Protein AF-A0A7V6ZGN6-F1 (afdb_monomer)

Radius of gyration: 30.34 Å; Cα contacts (8 Å, |Δi|>4): 104; chains: 1; bounding box: 73×89×67 Å

Mean predicted aligned error: 20.14 Å

Foldseek 3Di:
DDDDDDDDDDDDDDDDDDDDDDDDDDDDDDDDDDDDDDDPDPPPDCVVVVVVVCVVCCVCVVCPPVVVVVVVPPPPPPDDDDPDPDDPPPPPPPVPPPDCLLVLALLLLVLLQVVCCVAQNHDPQPLSVVRLVVVCVVDVPSSVSNNVNSCVVCVVPHNVCSVVSVVVSVVSSVVSVVVPPDPPPPPDD

Solvent-accessible surface area (backbone atoms only — not comparable to full-atom values): 12410 Å² total; per-residue (Å²): 141,82,89,84,78,86,81,92,79,87,85,80,92,81,81,85,87,85,87,76,87,84,90,81,85,84,88,85,90,81,90,88,89,79,91,77,79,94,69,87,72,79,84,76,62,64,66,61,57,52,53,63,62,45,48,57,50,50,60,64,67,70,44,79,68,66,58,62,57,64,76,67,50,72,89,69,88,81,66,81,90,75,97,66,95,70,77,89,70,75,74,75,74,60,79,70,70,74,74,60,64,28,72,73,32,45,36,12,43,38,37,40,46,62,71,37,25,90,75,64,48,76,73,94,47,69,37,15,48,54,46,23,53,53,44,42,74,75,37,54,68,52,40,56,48,4,42,55,45,23,55,63,71,50,69,79,70,47,81,85,52,36,68,60,55,46,53,55,36,52,56,44,27,52,52,32,42,61,69,65,45,73,74,69,70,77,73,86,125

Structure (mmCIF, N/CA/C/O backbone):
data_AF-A0A7V6ZGN6-F1
#
_entry.id   AF-A0A7V6ZGN6-F1
#
loop_
_atom_site.group_PDB
_atom_site.id
_atom_site.type_symbol
_atom_site.label_atom_id
_atom_site.label_alt_id
_atom_site.label_comp_id
_atom_site.label_asym_id
_atom_site.label_entity_id
_atom_site.label_seq_id
_atom_site.pdbx_PDB_ins_code
_atom_site.Cartn_x
_atom_site.Cartn_y
_atom_site.Cartn_z
_atom_site.occupancy
_atom_site.B_iso_or_equiv
_atom_site.auth_seq_id
_atom_site.auth_comp_id
_atom_site.auth_asym_id
_atom_site.auth_atom_id
_atom_site.pdbx_PDB_model_num
ATOM 1 N N . MET A 1 1 ? -31.429 20.661 -16.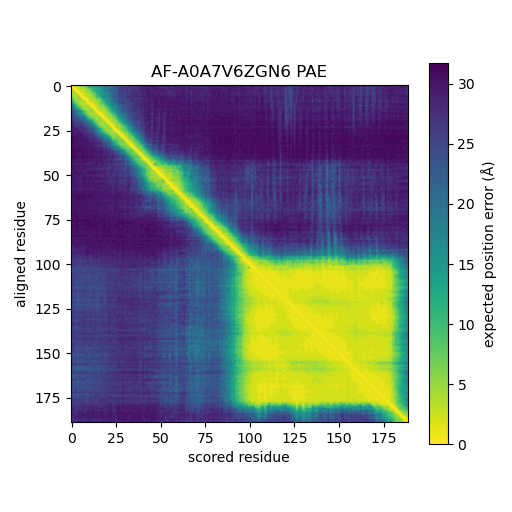857 1.00 48.78 1 MET A N 1
ATOM 2 C CA . MET A 1 1 ? -32.096 19.894 -15.784 1.00 48.78 1 MET A CA 1
ATOM 3 C C . MET A 1 1 ? -32.715 18.650 -16.404 1.00 48.78 1 MET A C 1
ATOM 5 O O . MET A 1 1 ? -33.662 18.779 -17.163 1.00 48.78 1 MET A O 1
ATOM 9 N N . CYS A 1 2 ? -32.148 17.472 -16.153 1.00 46.88 2 CYS A N 1
ATOM 10 C CA . CYS A 1 2 ? -32.733 16.187 -16.541 1.00 46.88 2 CYS A CA 1
ATOM 11 C C . CYS A 1 2 ? -32.692 15.279 -15.314 1.00 46.88 2 CYS A C 1
ATOM 13 O O . CYS A 1 2 ? -31.627 14.846 -14.886 1.00 46.88 2 CYS A O 1
ATOM 15 N N . PHE A 1 3 ? -33.866 15.076 -14.722 1.00 40.03 3 PHE A N 1
ATOM 16 C CA . PHE A 1 3 ? -34.125 14.065 -13.708 1.00 40.03 3 PHE A CA 1
ATOM 17 C C . PHE A 1 3 ? -34.237 12.712 -14.414 1.00 40.03 3 PHE A C 1
ATOM 19 O O . PHE A 1 3 ? -35.147 12.526 -15.218 1.00 40.03 3 PHE A O 1
ATOM 26 N N . ILE A 1 4 ? -33.355 11.763 -14.098 1.00 54.47 4 ILE A N 1
ATOM 27 C CA . ILE A 1 4 ? -33.617 10.344 -14.357 1.00 54.47 4 ILE A CA 1
ATOM 28 C C . ILE A 1 4 ? -33.870 9.681 -13.009 1.00 54.47 4 ILE A C 1
ATOM 30 O O . ILE A 1 4 ? -32.999 9.598 -12.146 1.00 54.47 4 ILE A O 1
ATOM 34 N N . ALA A 1 5 ? -35.122 9.276 -12.837 1.00 53.84 5 ALA A N 1
ATOM 35 C CA . ALA A 1 5 ? -35.621 8.529 -11.706 1.00 53.84 5 ALA A CA 1
ATOM 36 C C . ALA A 1 5 ? -35.326 7.028 -11.857 1.00 53.84 5 ALA A C 1
ATOM 38 O O . ALA A 1 5 ? -35.446 6.485 -12.949 1.00 53.84 5 ALA A O 1
ATOM 39 N N . ALA A 1 6 ? -35.055 6.408 -10.703 1.00 51.44 6 ALA A N 1
ATOM 40 C CA . ALA A 1 6 ? -35.387 5.042 -10.292 1.00 51.44 6 ALA A CA 1
ATOM 41 C C . ALA A 1 6 ? -34.920 3.856 -11.160 1.00 51.44 6 ALA A C 1
ATOM 43 O O . ALA A 1 6 ? -35.284 3.727 -12.317 1.00 51.44 6 ALA A O 1
ATOM 44 N N . MET A 1 7 ? -34.299 2.861 -10.514 1.00 52.62 7 MET A N 1
ATOM 45 C CA . MET A 1 7 ? -34.990 1.598 -10.206 1.00 52.62 7 MET A CA 1
ATOM 46 C C . M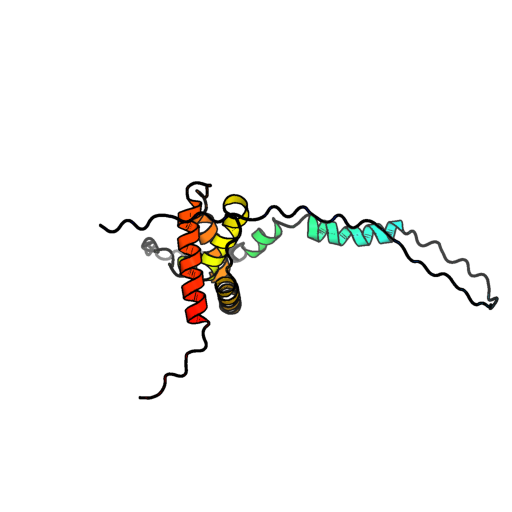ET A 1 7 ? -34.225 0.794 -9.147 1.00 52.62 7 MET A C 1
ATOM 48 O O . MET A 1 7 ? -33.086 0.376 -9.322 1.00 52.62 7 MET A O 1
ATOM 52 N N . SER A 1 8 ? -34.920 0.579 -8.033 1.00 54.62 8 SER A N 1
ATOM 53 C CA . SER A 1 8 ? -34.593 -0.343 -6.952 1.00 54.62 8 SER A CA 1
ATOM 54 C C . SER A 1 8 ? -34.666 -1.787 -7.451 1.00 54.62 8 SER A C 1
ATOM 56 O O . SER A 1 8 ? -35.693 -2.201 -7.990 1.00 54.62 8 SER A O 1
ATOM 58 N N . LYS A 1 9 ? -33.606 -2.576 -7.243 1.00 59.50 9 LYS A N 1
ATOM 59 C CA . LYS A 1 9 ? -33.647 -4.031 -7.439 1.00 59.50 9 LYS A CA 1
ATOM 60 C C . LYS A 1 9 ? -32.827 -4.734 -6.353 1.00 59.50 9 LYS A C 1
ATOM 62 O O . LYS A 1 9 ? -31.626 -4.924 -6.482 1.00 59.50 9 LYS A O 1
ATOM 67 N N . LYS A 1 10 ? -33.500 -5.114 -5.260 1.00 49.59 10 LYS A N 1
ATOM 68 C CA . LYS A 1 10 ? -33.053 -6.189 -4.350 1.00 49.59 10 LYS A CA 1
ATOM 69 C C . LYS A 1 10 ? -33.417 -7.533 -4.981 1.00 49.59 10 LYS A C 1
ATOM 71 O O . LYS A 1 10 ? -34.543 -7.673 -5.458 1.00 49.59 10 LYS A O 1
ATOM 76 N N . PRO A 1 11 ? -32.493 -8.503 -5.008 1.00 54.09 11 PRO A N 1
ATOM 77 C CA . PRO A 1 11 ? -32.631 -9.716 -4.175 1.00 54.09 11 PRO A CA 1
ATOM 78 C C . PRO A 1 11 ? -31.227 -10.249 -3.755 1.00 54.09 11 PRO A C 1
ATOM 80 O O . PRO A 1 11 ? -30.226 -9.712 -4.196 1.00 54.09 11 PRO A O 1
ATOM 83 N N . ALA A 1 12 ? -30.971 -11.245 -2.906 1.00 50.69 12 ALA A N 1
ATOM 84 C CA . ALA A 1 12 ? -31.738 -12.230 -2.157 1.00 50.69 12 ALA A CA 1
ATOM 85 C C . ALA A 1 12 ? -30.927 -12.598 -0.894 1.00 50.69 12 ALA A C 1
ATOM 87 O O . ALA A 1 12 ? -29.698 -12.563 -0.886 1.00 50.69 12 ALA A O 1
ATOM 88 N N . LYS A 1 13 ? -31.631 -12.982 0.169 1.00 49.41 13 LYS A N 1
ATOM 89 C CA . LYS A 1 13 ? -31.092 -13.481 1.439 1.00 49.41 13 LYS A CA 1
ATOM 90 C C . LYS A 1 13 ? -30.706 -14.959 1.253 1.00 49.41 13 LYS A C 1
ATOM 92 O O . LYS A 1 13 ? -31.597 -15.789 1.106 1.00 49.41 13 LYS A O 1
ATOM 97 N N . GLY A 1 14 ? -29.413 -15.281 1.235 1.00 53.41 14 GLY A N 1
ATOM 98 C CA . GLY A 1 14 ? -28.903 -16.657 1.219 1.00 53.41 14 GLY A CA 1
ATOM 99 C C . GLY A 1 14 ? -28.326 -17.036 2.583 1.00 53.41 14 GLY A C 1
ATOM 100 O O . GLY A 1 14 ? -27.318 -16.483 3.009 1.00 53.41 14 GLY A O 1
ATOM 101 N N . THR A 1 15 ? -29.001 -17.940 3.284 1.00 57.00 15 THR A N 1
ATOM 102 C CA . THR A 1 15 ? -28.628 -18.487 4.600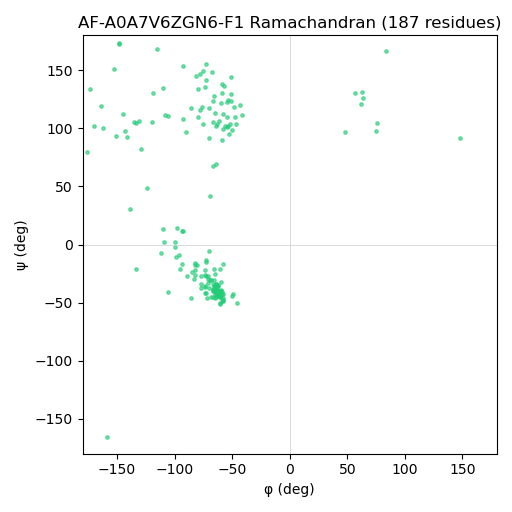 1.00 57.00 15 THR A CA 1
ATOM 103 C C . THR A 1 15 ? -27.517 -19.549 4.455 1.00 57.00 15 THR A C 1
ATOM 105 O O . THR A 1 15 ? -27.523 -20.277 3.461 1.00 57.00 15 THR A O 1
ATOM 108 N N . PRO A 1 16 ? -26.583 -19.692 5.420 1.00 52.41 16 PRO A N 1
ATOM 109 C CA . PRO A 1 16 ? -25.433 -20.598 5.316 1.00 52.41 16 PRO A CA 1
ATOM 110 C C . PRO A 1 16 ? -25.785 -22.086 5.470 1.00 52.41 16 PRO A C 1
ATOM 112 O O . PRO A 1 16 ? -26.485 -22.489 6.402 1.00 52.41 16 PRO A O 1
ATOM 115 N N . ALA A 1 17 ? -25.215 -22.918 4.594 1.00 53.75 17 ALA A N 1
ATOM 116 C CA . ALA A 1 17 ? -25.238 -24.372 4.704 1.00 53.75 17 ALA A CA 1
ATOM 117 C C . ALA A 1 17 ? -24.203 -24.853 5.734 1.00 53.75 17 ALA A C 1
ATOM 119 O O . ALA A 1 17 ? -22.993 -24.698 5.579 1.00 53.75 17 ALA A O 1
ATOM 120 N N . LYS A 1 18 ? -24.718 -25.451 6.807 1.00 43.19 18 LYS A N 1
ATOM 121 C CA . LYS A 1 18 ? -23.991 -26.058 7.922 1.00 43.19 18 LYS A CA 1
ATOM 122 C C . LYS A 1 18 ? -23.732 -27.533 7.589 1.00 43.19 18 LYS A C 1
ATOM 124 O O . LYS A 1 18 ? -24.613 -28.364 7.779 1.00 43.19 18 LYS A O 1
ATOM 129 N N . GLY A 1 19 ? -22.545 -27.858 7.081 1.00 50.41 19 GLY A N 1
ATOM 130 C CA . GLY A 1 19 ? -22.106 -29.239 6.844 1.00 50.41 19 GLY A CA 1
ATOM 131 C C . GLY A 1 19 ? -21.332 -29.789 8.042 1.00 50.41 19 GLY A C 1
ATOM 132 O O . GLY A 1 19 ? -20.211 -29.364 8.306 1.00 50.41 19 GLY A O 1
ATOM 133 N N . LYS A 1 20 ? -21.940 -30.717 8.785 1.00 44.19 20 LYS A N 1
ATOM 134 C CA . LYS A 1 20 ? -21.377 -31.408 9.952 1.00 44.19 20 LYS A CA 1
ATOM 135 C C . LYS A 1 20 ? -21.124 -32.876 9.578 1.00 44.19 20 LYS A C 1
ATOM 137 O O . LYS A 1 20 ? -22.034 -33.513 9.071 1.00 44.19 20 LYS A O 1
ATOM 142 N N . ALA A 1 21 ? -19.940 -33.372 9.949 1.00 45.53 21 ALA A N 1
ATOM 143 C CA . ALA A 1 21 ? -19.553 -34.773 10.178 1.00 45.53 21 ALA A CA 1
ATOM 144 C C . ALA A 1 21 ? -19.577 -35.776 9.001 1.00 45.53 21 ALA A C 1
ATOM 146 O O . ALA A 1 21 ? -20.621 -36.061 8.436 1.00 45.53 21 ALA A O 1
ATOM 147 N N . ALA A 1 22 ? -18.449 -36.459 8.777 1.00 48.69 22 ALA A N 1
ATOM 148 C CA . ALA A 1 22 ? -18.315 -37.879 9.133 1.00 48.69 22 ALA A CA 1
ATOM 149 C C . ALA A 1 22 ? -16.876 -38.375 8.920 1.00 48.69 22 ALA A C 1
ATOM 151 O O . ALA A 1 22 ? -16.246 -38.130 7.895 1.00 48.69 22 ALA A O 1
ATOM 152 N N . ALA A 1 23 ? -16.381 -39.090 9.926 1.00 46.28 23 ALA A N 1
ATOM 153 C CA . ALA A 1 23 ? -15.135 -39.832 9.919 1.00 46.28 23 ALA A CA 1
ATOM 154 C C . ALA A 1 23 ? -15.196 -41.032 8.961 1.00 46.28 23 ALA A C 1
ATOM 156 O O . ALA A 1 23 ? -16.233 -41.686 8.849 1.00 46.28 23 ALA A O 1
ATOM 157 N N . LYS A 1 24 ? -14.056 -41.392 8.362 1.00 54.44 24 LYS A N 1
ATOM 158 C CA . LYS A 1 24 ? -13.829 -42.751 7.861 1.00 54.44 24 LYS A CA 1
ATOM 159 C C . LYS A 1 24 ? -12.376 -43.161 8.081 1.00 54.44 24 LYS A C 1
ATOM 161 O O . LYS A 1 24 ? -11.489 -42.824 7.308 1.00 54.44 24 LYS A O 1
ATOM 166 N N . VAL A 1 25 ? -12.167 -43.893 9.170 1.00 46.81 25 VAL A N 1
ATOM 167 C CA . VAL A 1 25 ? -11.058 -44.839 9.327 1.00 46.81 25 VAL A CA 1
ATOM 168 C C . VAL A 1 25 ? -11.365 -46.055 8.449 1.00 46.81 25 VAL A C 1
ATOM 170 O O . VAL A 1 25 ? -12.518 -46.491 8.408 1.00 46.81 25 VAL A O 1
ATOM 173 N N . PRO A 1 26 ? -10.354 -46.640 7.797 1.00 52.41 26 PRO A N 1
ATOM 174 C CA . PRO A 1 26 ? -10.311 -48.090 7.695 1.00 52.41 26 PRO A CA 1
ATOM 175 C C . PRO A 1 26 ? -9.056 -48.653 8.369 1.00 52.41 26 PRO A C 1
ATOM 177 O O . PRO A 1 26 ? -7.935 -48.199 8.148 1.00 52.41 26 PRO A O 1
ATOM 180 N N . ALA A 1 27 ? -9.305 -49.650 9.213 1.00 43.84 27 ALA A N 1
ATOM 181 C CA . ALA A 1 27 ? -8.337 -50.582 9.764 1.00 43.84 27 ALA A CA 1
ATOM 182 C C . ALA A 1 27 ? -8.269 -51.844 8.882 1.00 43.84 27 ALA A C 1
ATOM 184 O O . ALA A 1 27 ? -9.264 -52.206 8.255 1.00 43.84 27 ALA A O 1
ATOM 185 N N . GLY A 1 28 ? -7.114 -52.512 8.903 1.00 36.69 28 GLY A N 1
ATOM 186 C CA . GLY A 1 28 ? -6.818 -53.814 8.281 1.00 36.69 28 GLY A CA 1
ATOM 187 C C . GLY A 1 28 ? -5.346 -53.819 7.843 1.00 36.69 28 GLY A C 1
ATOM 188 O O . GLY A 1 28 ? -5.034 -53.147 6.870 1.00 36.69 28 GLY A O 1
ATOM 189 N N . ALA A 1 29 ? -4.348 -54.254 8.622 1.00 49.06 29 ALA A N 1
ATOM 190 C CA . ALA A 1 29 ? -4.075 -55.529 9.311 1.00 49.06 29 ALA A CA 1
ATOM 191 C C . ALA A 1 29 ? -3.583 -56.643 8.368 1.00 49.06 29 ALA A C 1
ATOM 193 O O . ALA A 1 29 ? -4.401 -57.209 7.666 1.00 49.06 29 ALA A O 1
ATOM 194 N N . ASP A 1 30 ? -2.272 -56.928 8.431 1.00 44.03 30 ASP A N 1
ATOM 195 C CA . ASP A 1 30 ? -1.553 -58.204 8.194 1.00 44.03 30 ASP A CA 1
ATOM 196 C C . ASP A 1 30 ? -0.089 -57.959 8.677 1.00 44.03 30 ASP A C 1
ATOM 198 O O . ASP A 1 30 ? 0.558 -57.038 8.184 1.00 44.03 30 ASP A O 1
ATOM 202 N N . ALA A 1 31 ? 0.371 -58.406 9.863 1.00 45.12 31 ALA A N 1
ATOM 203 C CA . ALA A 1 31 ? 0.901 -59.733 10.267 1.00 45.12 31 ALA A CA 1
ATOM 204 C C . ALA A 1 31 ? 2.205 -60.112 9.493 1.00 45.12 31 ALA A C 1
ATOM 206 O O . ALA A 1 31 ? 2.231 -59.965 8.282 1.00 45.12 31 ALA A O 1
ATOM 207 N N . VAL A 1 32 ? 3.353 -60.576 10.032 1.00 50.62 32 VAL A N 1
ATOM 208 C CA . VAL A 1 32 ? 3.739 -61.341 11.248 1.00 50.62 32 VAL A CA 1
ATOM 209 C C . VAL A 1 32 ? 5.270 -61.107 11.570 1.00 50.62 32 VAL A C 1
ATOM 211 O O . VAL A 1 32 ? 5.802 -60.126 11.053 1.00 50.62 32 VAL A O 1
ATOM 214 N N . PRO A 1 33 ? 6.017 -61.859 12.433 1.00 54.00 33 PRO A N 1
ATOM 215 C CA . PRO A 1 33 ? 6.864 -61.278 13.483 1.00 54.00 33 PRO A CA 1
ATOM 216 C C . PRO A 1 33 ? 8.384 -61.526 13.309 1.00 54.00 33 PRO A C 1
ATOM 218 O O . PRO A 1 33 ? 8.820 -62.389 12.554 1.00 54.00 33 PRO A O 1
ATOM 221 N N . ALA A 1 34 ? 9.210 -60.835 14.092 1.00 43.44 34 ALA A N 1
ATOM 222 C CA . ALA A 1 34 ? 10.556 -61.311 14.405 1.00 43.44 34 ALA A CA 1
ATOM 223 C C . ALA A 1 34 ? 10.909 -60.909 15.839 1.00 43.44 34 ALA A C 1
ATOM 225 O O . ALA A 1 34 ? 11.021 -59.726 16.164 1.00 43.44 34 ALA A O 1
ATOM 226 N N . GLU A 1 35 ? 11.022 -61.921 16.696 1.00 42.81 35 GLU A N 1
ATOM 227 C CA . GLU A 1 35 ? 11.674 -61.839 17.997 1.00 42.81 35 GLU A CA 1
ATOM 228 C C . GLU A 1 35 ? 13.122 -61.376 17.821 1.00 42.81 35 GLU A C 1
ATOM 230 O O . GLU A 1 35 ? 13.836 -61.826 16.927 1.00 42.81 35 GLU A O 1
ATOM 235 N N . GLY A 1 36 ? 13.548 -60.460 18.684 1.00 39.41 36 GLY A N 1
ATOM 236 C CA . GLY A 1 36 ? 14.886 -59.894 18.650 1.00 39.41 36 GLY A CA 1
ATOM 237 C C . GLY A 1 36 ? 15.105 -58.941 19.813 1.00 39.41 36 GLY A C 1
ATOM 238 O O . GLY A 1 36 ? 15.005 -57.731 19.660 1.00 39.41 36 GLY A O 1
ATOM 239 N N . GLU A 1 37 ? 15.375 -59.546 20.964 1.00 38.28 37 GLU A N 1
ATOM 240 C CA . GLU A 1 37 ? 16.257 -59.055 22.022 1.00 38.28 37 GLU A CA 1
ATOM 241 C C . GLU A 1 37 ? 15.931 -57.736 22.749 1.00 38.28 37 GLU A C 1
ATOM 243 O O . GLU A 1 37 ? 15.879 -56.621 22.225 1.00 38.28 37 GLU A O 1
ATOM 248 N N . ALA A 1 38 ? 15.777 -57.898 24.060 1.00 49.44 38 ALA A N 1
ATOM 249 C CA . ALA A 1 38 ? 15.629 -56.848 25.038 1.00 49.44 38 ALA A CA 1
ATOM 250 C C . ALA A 1 38 ? 16.867 -55.935 25.079 1.00 49.44 38 ALA A C 1
ATOM 252 O O . ALA A 1 38 ? 17.882 -56.261 25.683 1.00 49.44 38 ALA A O 1
ATOM 253 N N . ALA A 1 39 ? 16.729 -54.725 24.546 1.00 45.62 39 ALA A N 1
ATOM 254 C CA . ALA A 1 39 ? 17.537 -53.585 24.959 1.00 45.62 39 ALA A CA 1
ATOM 255 C C . ALA A 1 39 ? 16.594 -52.508 25.499 1.00 45.62 39 ALA A C 1
ATOM 257 O O . ALA A 1 39 ? 15.862 -51.851 24.752 1.00 45.62 39 ALA A O 1
ATOM 258 N N . ALA A 1 40 ? 16.579 -52.359 26.824 1.00 52.69 40 ALA A N 1
ATOM 259 C CA . ALA A 1 40 ? 15.822 -51.335 27.527 1.00 52.69 40 ALA A CA 1
ATOM 260 C C . ALA A 1 40 ? 16.189 -49.946 26.980 1.00 52.69 40 ALA A C 1
ATOM 262 O O . ALA A 1 40 ? 17.231 -49.376 27.302 1.00 52.69 40 ALA A O 1
ATOM 263 N N . LYS A 1 41 ? 15.324 -49.389 26.125 1.00 47.72 41 LYS A N 1
ATOM 264 C CA . LYS A 1 41 ? 15.480 -48.026 25.615 1.00 47.72 41 LYS A CA 1
ATOM 265 C C . LYS A 1 41 ? 15.297 -47.058 26.790 1.00 47.72 41 LYS A C 1
ATOM 267 O O . LYS A 1 41 ? 14.231 -47.084 27.414 1.00 47.72 41 LYS A O 1
ATOM 272 N N . PRO A 1 42 ? 16.266 -46.177 27.099 1.00 50.72 42 PRO A N 1
ATOM 273 C CA . PRO A 1 42 ? 16.058 -45.156 28.114 1.00 50.72 42 PRO A CA 1
ATOM 274 C C . PRO A 1 42 ? 14.877 -44.288 27.672 1.00 50.72 42 PRO A C 1
ATOM 276 O O . PRO A 1 42 ? 14.893 -43.721 26.576 1.00 50.72 42 PRO A O 1
ATOM 279 N N . LYS A 1 43 ? 13.833 -44.209 28.509 1.00 54.97 43 LYS A N 1
ATOM 280 C CA . LYS A 1 43 ? 12.688 -43.304 28.325 1.00 54.97 43 LYS A CA 1
ATOM 281 C C . LYS A 1 43 ? 13.218 -41.869 28.277 1.00 54.97 43 LYS A C 1
ATOM 283 O O . LYS A 1 43 ? 13.350 -41.203 29.301 1.00 54.97 43 LYS A O 1
ATOM 288 N N . ARG A 1 44 ? 13.559 -41.389 27.080 1.00 58.41 44 ARG A N 1
ATOM 289 C CA . ARG A 1 44 ? 13.956 -40.000 26.855 1.00 58.41 44 ARG A CA 1
ATOM 290 C C . ARG A 1 44 ? 12.741 -39.127 27.162 1.00 58.41 44 ARG A C 1
ATOM 292 O O . ARG A 1 44 ? 11.704 -39.226 26.510 1.00 58.41 44 ARG A O 1
ATOM 299 N N . SER A 1 45 ? 12.864 -38.341 28.229 1.00 61.62 45 SER A N 1
ATOM 300 C CA . SER A 1 45 ? 11.808 -37.486 28.763 1.00 61.62 45 SER A CA 1
ATOM 301 C C . SER A 1 45 ? 11.329 -36.497 27.698 1.00 61.62 45 SER A C 1
ATOM 303 O O . SER A 1 45 ? 12.059 -35.585 27.304 1.00 61.62 45 SER A O 1
ATOM 305 N N . LYS A 1 46 ? 10.078 -36.673 27.252 1.00 56.16 46 LYS A N 1
ATOM 306 C CA . LYS A 1 46 ? 9.371 -35.783 26.311 1.00 56.16 46 LYS A CA 1
ATOM 307 C C . LYS A 1 46 ? 9.281 -34.336 26.818 1.00 56.16 46 LYS A C 1
ATOM 309 O O . LYS A 1 46 ? 9.075 -33.429 26.021 1.00 56.16 46 LYS A O 1
ATOM 314 N N . LEU A 1 47 ? 9.514 -34.116 28.116 1.00 59.25 47 LEU A N 1
ATOM 315 C CA . LEU A 1 47 ? 9.577 -32.794 28.735 1.00 59.25 47 LEU A CA 1
ATOM 316 C C . LEU A 1 47 ? 10.708 -31.935 28.148 1.00 59.25 47 LEU A C 1
ATOM 318 O O . LEU A 1 47 ? 10.509 -30.755 27.888 1.00 59.25 47 LEU A O 1
ATOM 322 N N . LYS A 1 48 ? 11.882 -32.528 27.875 1.00 58.19 48 LYS A N 1
ATOM 323 C CA . LYS A 1 48 ? 13.013 -31.783 27.294 1.00 58.19 48 LYS A CA 1
ATOM 324 C C . LYS A 1 48 ? 12.751 -31.407 25.834 1.00 58.19 48 LYS A C 1
ATOM 326 O O . LYS A 1 48 ? 13.153 -30.335 25.407 1.00 58.19 48 LYS A O 1
ATOM 331 N N . LEU A 1 49 ? 12.028 -32.247 25.091 1.00 58.81 49 LEU A N 1
ATOM 332 C CA . LEU A 1 49 ? 11.691 -31.974 23.691 1.00 58.81 49 LEU A CA 1
ATOM 333 C C . LEU A 1 49 ? 10.613 -30.885 23.563 1.00 58.81 49 LEU A C 1
ATOM 335 O O . LEU A 1 49 ? 10.710 -30.035 22.686 1.00 58.81 49 LEU A O 1
ATOM 339 N N . ALA A 1 50 ? 9.643 -30.856 24.484 1.00 60.75 50 ALA A N 1
ATOM 340 C CA . ALA A 1 50 ? 8.667 -29.769 24.573 1.00 60.75 50 ALA A CA 1
ATOM 341 C C . ALA A 1 50 ? 9.332 -28.424 24.922 1.00 60.75 50 ALA A C 1
ATOM 343 O O . ALA A 1 50 ? 8.986 -27.405 24.334 1.00 60.75 50 ALA A O 1
ATOM 344 N N . LEU A 1 51 ? 10.336 -28.433 25.807 1.00 61.59 51 LEU A N 1
ATOM 345 C CA . LEU A 1 51 ? 11.034 -27.218 26.236 1.00 61.59 51 LEU A CA 1
ATOM 346 C C . LEU A 1 51 ? 11.912 -26.611 25.122 1.00 61.59 51 LEU A C 1
ATOM 348 O O . LEU A 1 51 ? 11.936 -25.392 24.949 1.00 61.59 51 LEU A O 1
ATOM 352 N N . PHE A 1 52 ? 12.562 -27.450 24.305 1.00 63.31 52 PHE A N 1
ATOM 353 C CA . PHE A 1 52 ? 13.299 -26.992 23.118 1.00 63.31 52 PHE A CA 1
ATOM 354 C C . PHE A 1 52 ? 12.384 -26.556 21.964 1.00 63.31 52 PHE A C 1
ATOM 356 O O . PHE A 1 52 ? 12.785 -25.700 21.185 1.00 63.31 52 PHE A O 1
ATOM 363 N N . ALA A 1 53 ? 11.155 -27.075 21.868 1.00 63.38 53 ALA A N 1
ATOM 364 C CA . ALA A 1 53 ? 10.171 -26.608 20.886 1.00 63.38 53 ALA A CA 1
ATOM 365 C C . ALA A 1 53 ? 9.519 -25.266 21.280 1.00 63.38 53 ALA A C 1
ATOM 367 O O . ALA A 1 53 ? 9.122 -24.498 20.407 1.00 63.38 53 ALA A O 1
ATOM 368 N N . SER A 1 54 ? 9.441 -24.949 22.579 1.00 59.47 54 SER A N 1
ATOM 369 C CA . SER A 1 54 ? 8.924 -23.660 23.068 1.00 59.47 54 SER A CA 1
ATOM 370 C C . SER A 1 54 ? 9.949 -22.522 23.056 1.00 59.47 54 SER A C 1
ATOM 372 O O . SER A 1 54 ? 9.557 -21.358 23.025 1.00 59.47 54 SER A O 1
ATOM 374 N N . ALA A 1 55 ? 11.252 -22.826 23.063 1.00 58.56 55 ALA A N 1
ATOM 375 C CA . ALA A 1 55 ? 12.299 -21.801 23.069 1.00 58.56 55 ALA A CA 1
ATOM 376 C C . ALA A 1 55 ? 12.285 -20.903 21.808 1.00 58.56 55 ALA A C 1
ATOM 378 O O . ALA A 1 55 ? 12.348 -19.683 21.966 1.00 58.56 55 ALA A O 1
ATOM 379 N N . PRO A 1 56 ? 12.096 -21.429 20.578 1.00 58.03 56 PRO A N 1
ATOM 380 C CA . PRO A 1 56 ? 11.915 -20.599 19.392 1.00 58.03 56 PRO A CA 1
ATOM 381 C C . PRO A 1 56 ? 10.625 -19.782 19.442 1.00 58.03 56 PRO A C 1
ATOM 383 O O . PRO A 1 56 ? 10.630 -18.646 19.002 1.00 58.03 56 PRO A O 1
ATOM 386 N N . LEU A 1 57 ? 9.528 -20.299 20.010 1.00 58.00 57 LEU A N 1
ATOM 387 C CA . LEU A 1 57 ? 8.276 -19.535 20.103 1.00 58.00 57 LEU A CA 1
ATOM 388 C C . LEU A 1 57 ? 8.345 -18.387 21.118 1.00 58.00 57 LEU A C 1
ATOM 390 O O . LEU A 1 57 ? 7.684 -17.377 20.915 1.00 58.00 57 LEU A O 1
ATOM 394 N N . LEU A 1 58 ? 9.148 -18.496 22.178 1.00 58.72 58 LEU A N 1
ATOM 395 C CA . LEU A 1 58 ? 9.398 -17.379 23.099 1.00 58.72 58 LEU A CA 1
ATOM 396 C C . LEU A 1 58 ? 10.390 -16.362 22.514 1.00 58.72 58 LEU A C 1
ATOM 398 O O . LEU A 1 58 ? 10.215 -15.163 22.721 1.00 58.72 58 LEU A O 1
ATOM 402 N N . LEU A 1 59 ? 11.370 -16.813 21.725 1.00 56.81 59 LEU A N 1
ATOM 403 C CA . LEU A 1 59 ? 12.296 -15.933 20.999 1.00 56.81 59 LEU A CA 1
ATOM 404 C C . LEU A 1 59 ? 11.645 -15.233 19.790 1.00 56.81 59 LEU A C 1
ATOM 406 O O . LEU A 1 59 ? 11.940 -14.068 19.547 1.00 56.81 59 LEU A O 1
ATOM 410 N N . LEU A 1 60 ? 10.729 -15.888 19.066 1.00 57.03 60 LEU A N 1
ATOM 411 C CA . LEU A 1 60 ? 9.990 -15.295 17.942 1.00 57.03 60 LEU A CA 1
ATOM 412 C C . LEU A 1 60 ? 8.684 -14.604 18.375 1.00 57.03 60 LEU A C 1
ATOM 414 O O . LEU A 1 60 ? 8.246 -13.671 17.711 1.00 57.03 60 LEU A O 1
ATOM 418 N N . GLY A 1 61 ? 8.060 -15.027 19.478 1.00 54.38 61 GLY A N 1
ATOM 419 C CA . GLY A 1 61 ? 6.795 -14.470 19.975 1.00 54.38 61 GLY A CA 1
ATOM 420 C C . GLY A 1 61 ? 6.944 -13.385 21.046 1.00 54.38 61 GLY A C 1
ATOM 421 O O . GLY A 1 61 ? 6.028 -12.590 21.226 1.00 54.38 61 GLY A O 1
ATOM 422 N N . GLY A 1 62 ? 8.083 -13.316 21.746 1.00 47.84 62 GLY A N 1
ATOM 423 C CA . GLY A 1 62 ? 8.336 -12.332 22.810 1.00 47.84 62 GLY A CA 1
ATOM 424 C C . GLY A 1 62 ? 9.158 -11.105 22.391 1.00 47.84 62 GLY A C 1
ATOM 425 O O . GLY A 1 62 ? 9.246 -10.148 23.153 1.00 47.84 62 GLY A O 1
ATOM 426 N N . GLY A 1 63 ? 9.753 -11.108 21.193 1.00 47.91 63 GLY A N 1
ATOM 427 C CA . GLY A 1 63 ? 10.646 -10.046 20.696 1.00 47.91 63 GLY A CA 1
ATOM 428 C C . GLY A 1 63 ? 10.078 -9.193 19.553 1.00 47.91 63 GLY A C 1
ATOM 429 O O . GLY A 1 63 ? 10.831 -8.484 18.891 1.00 47.91 63 GLY A O 1
ATOM 430 N N . GLY A 1 64 ? 8.770 -9.271 19.290 1.00 52.56 64 GLY A N 1
ATOM 431 C CA . GLY A 1 64 ? 8.145 -8.814 18.039 1.00 52.56 64 GLY A CA 1
ATOM 432 C C . GLY A 1 64 ? 8.085 -7.304 17.767 1.00 52.56 64 GLY A C 1
ATOM 433 O O . GLY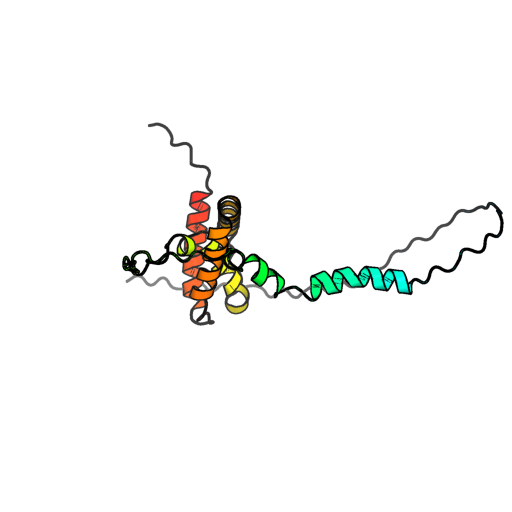 A 1 64 ? 7.695 -6.930 16.670 1.00 52.56 64 GLY A O 1
ATOM 434 N N . TYR A 1 65 ? 8.482 -6.431 18.700 1.00 53.75 65 TYR A N 1
ATOM 435 C CA . TYR A 1 65 ? 8.479 -4.972 18.466 1.00 53.75 65 TYR A CA 1
ATOM 436 C C . TYR A 1 65 ? 9.756 -4.238 18.899 1.00 53.75 65 TYR A C 1
ATOM 438 O O . TYR A 1 65 ? 10.039 -3.169 18.368 1.00 53.75 65 TYR A O 1
ATOM 446 N N . ALA A 1 66 ? 10.571 -4.803 19.796 1.00 54.72 66 ALA A N 1
ATOM 447 C CA . ALA A 1 66 ? 11.819 -4.162 20.234 1.00 54.72 66 ALA A CA 1
ATOM 448 C C . ALA A 1 66 ? 13.010 -4.442 19.295 1.00 54.72 66 ALA A C 1
ATOM 450 O O . ALA A 1 66 ? 13.953 -3.658 19.235 1.00 54.72 66 ALA A O 1
ATOM 451 N N . GLY A 1 67 ? 12.977 -5.537 18.524 1.00 53.50 67 GLY A N 1
ATOM 452 C CA . GLY A 1 67 ? 14.043 -5.847 17.561 1.00 53.50 67 GLY A CA 1
ATOM 453 C C . GLY A 1 67 ? 14.096 -4.872 16.379 1.00 53.50 67 GLY A C 1
ATOM 454 O O . GLY A 1 67 ? 15.173 -4.565 15.873 1.00 53.50 67 GLY A O 1
ATOM 455 N N . TRP A 1 68 ? 12.949 -4.317 15.978 1.00 52.91 68 TRP A N 1
ATOM 456 C CA . TRP A 1 68 ? 12.874 -3.370 14.863 1.00 52.91 68 TRP A CA 1
ATOM 457 C C . TRP A 1 68 ? 13.445 -1.991 15.210 1.00 52.91 68 TRP A C 1
ATOM 459 O O . TRP A 1 68 ? 13.986 -1.327 14.331 1.00 52.91 68 TRP A O 1
ATOM 469 N N . THR A 1 69 ? 13.430 -1.572 16.480 1.00 57.91 69 THR A N 1
ATOM 470 C CA . THR A 1 69 ? 14.065 -0.302 16.875 1.00 57.91 69 THR A CA 1
ATOM 471 C C . THR A 1 69 ? 15.591 -0.379 16.880 1.00 57.91 69 THR A C 1
ATOM 473 O O . THR A 1 69 ? 16.241 0.651 16.753 1.00 57.91 69 THR A O 1
ATOM 476 N N . PHE A 1 70 ? 16.179 -1.577 16.985 1.00 55.75 70 PHE A N 1
ATOM 477 C CA . PHE A 1 70 ? 17.634 -1.753 16.914 1.00 55.75 70 PHE A CA 1
ATOM 478 C C . PHE A 1 70 ? 18.171 -1.799 15.477 1.00 55.75 70 PHE A C 1
ATOM 480 O O . PHE A 1 70 ? 19.310 -1.405 15.255 1.00 55.75 70 PHE A O 1
ATOM 487 N N . LEU A 1 71 ? 17.361 -2.215 14.494 1.00 55.88 71 LEU A N 1
ATOM 488 C CA . LEU A 1 71 ? 17.733 -2.138 13.071 1.00 55.88 71 LEU A CA 1
ATOM 489 C C . LEU A 1 71 ? 17.502 -0.748 12.448 1.00 55.88 71 LEU A C 1
ATOM 491 O O . LEU A 1 71 ? 18.067 -0.456 11.399 1.00 55.88 71 LEU A O 1
ATOM 495 N N . LEU A 1 72 ? 16.689 0.101 13.085 1.00 54.22 72 LEU A N 1
ATOM 496 C CA . LEU A 1 72 ? 16.462 1.503 12.704 1.00 54.22 72 LEU A CA 1
ATOM 497 C C . LEU A 1 72 ? 17.270 2.503 13.545 1.00 54.22 72 LEU A C 1
ATOM 499 O O . LEU A 1 72 ? 17.141 3.708 13.339 1.00 54.22 72 LEU A O 1
ATOM 503 N N . ALA A 1 73 ? 18.103 2.032 14.478 1.00 44.81 73 ALA A N 1
ATOM 504 C CA . ALA A 1 73 ? 19.054 2.899 15.155 1.00 44.81 73 ALA A CA 1
ATOM 505 C C . ALA A 1 73 ? 20.139 3.311 14.140 1.00 44.81 73 ALA A C 1
ATOM 507 O O . ALA A 1 73 ? 20.840 2.437 13.622 1.00 44.81 73 ALA A O 1
ATOM 508 N N . PRO A 1 74 ? 20.291 4.608 13.817 1.00 46.16 74 PRO A N 1
ATOM 509 C CA . PRO A 1 74 ? 21.379 5.059 12.963 1.00 46.16 74 PRO A CA 1
ATOM 510 C C . PRO A 1 74 ? 22.714 4.665 13.605 1.00 46.16 74 PRO A C 1
ATOM 512 O O . PRO A 1 74 ? 22.892 4.776 14.819 1.00 46.16 74 PRO A O 1
ATOM 515 N N . ALA A 1 75 ? 23.648 4.187 12.785 1.00 52.41 75 ALA A N 1
ATOM 516 C CA . ALA A 1 75 ? 24.988 3.739 13.164 1.00 52.41 75 ALA A CA 1
ATOM 517 C C . ALA A 1 75 ? 25.916 4.891 13.620 1.00 52.41 75 ALA A C 1
ATOM 519 O O . ALA A 1 75 ? 27.089 4.934 13.264 1.00 52.41 75 ALA A O 1
ATOM 520 N N . GLU A 1 76 ? 25.398 5.829 14.407 1.00 49.12 76 GLU A N 1
ATOM 521 C CA . GLU A 1 76 ? 26.090 7.044 14.851 1.00 49.12 76 GLU A CA 1
ATOM 522 C C . GLU A 1 76 ? 26.721 6.875 16.248 1.00 49.12 76 GLU A C 1
ATOM 524 O O . GLU A 1 76 ? 27.509 7.705 16.681 1.00 49.12 76 GLU A O 1
ATOM 529 N N . ALA A 1 77 ? 26.437 5.785 16.972 1.00 51.53 77 ALA A N 1
ATOM 530 C CA . ALA A 1 77 ? 26.883 5.620 18.362 1.00 51.53 77 ALA A CA 1
ATOM 531 C C . ALA A 1 77 ? 28.226 4.873 18.543 1.00 51.53 77 ALA A C 1
ATOM 533 O O . ALA A 1 77 ? 28.558 4.490 19.664 1.00 51.53 77 ALA A O 1
ATOM 534 N N . ALA A 1 78 ? 29.004 4.636 17.478 1.00 52.19 78 ALA A N 1
ATOM 535 C CA . ALA A 1 78 ? 30.255 3.861 17.564 1.00 52.19 78 ALA A CA 1
ATOM 536 C C . ALA A 1 78 ? 31.441 4.423 16.752 1.00 52.19 78 ALA A C 1
ATOM 538 O O . ALA A 1 78 ? 32.309 3.671 16.308 1.00 52.19 78 ALA A O 1
ATOM 539 N N . ARG A 1 79 ? 31.519 5.745 16.580 1.00 46.12 79 ARG A N 1
ATOM 540 C CA . ARG A 1 79 ? 32.762 6.465 16.245 1.00 46.12 79 ARG A CA 1
ATOM 541 C C . ARG A 1 79 ? 32.805 7.673 17.181 1.00 46.12 79 ARG A C 1
ATOM 543 O O . ARG A 1 79 ? 31.943 8.529 17.113 1.00 46.12 79 ARG A O 1
ATOM 550 N N . GLY A 1 80 ? 33.627 7.671 18.226 1.00 44.75 80 GLY A N 1
ATOM 551 C CA . GLY A 1 80 ? 35.074 7.797 18.080 1.00 44.75 80 GLY A CA 1
ATOM 552 C C . GLY A 1 80 ? 35.362 9.261 17.754 1.00 44.75 80 GLY A C 1
ATOM 553 O O . GLY A 1 80 ? 35.153 9.665 16.618 1.00 44.75 80 GLY A O 1
ATOM 554 N N . GLY A 1 81 ? 35.725 10.034 18.781 1.00 49.56 81 GLY A N 1
ATOM 555 C CA . GLY A 1 81 ? 35.758 11.494 18.767 1.00 49.56 81 GLY A CA 1
ATOM 556 C C . GLY A 1 81 ? 36.524 12.114 17.603 1.00 49.56 81 GLY A C 1
ATOM 557 O O . GLY A 1 81 ? 37.567 11.616 17.180 1.00 49.56 81 GLY A O 1
ATOM 558 N N . HIS A 1 82 ? 36.003 13.244 17.135 1.00 41.66 82 HIS A N 1
ATOM 559 C CA . HIS A 1 82 ? 36.789 14.204 16.389 1.00 41.66 82 HIS A CA 1
ATOM 560 C C . HIS A 1 82 ? 36.470 15.600 16.909 1.00 41.66 82 HIS A C 1
ATOM 562 O O . HIS A 1 82 ? 35.403 16.159 16.659 1.00 41.66 82 HIS A O 1
ATOM 568 N N . ASP A 1 83 ? 37.421 16.128 17.669 1.00 51.44 83 ASP A N 1
ATOM 569 C CA . ASP A 1 83 ? 37.482 17.516 18.090 1.00 51.44 83 ASP A CA 1
ATOM 570 C C . ASP A 1 83 ? 37.812 18.325 16.830 1.00 51.44 83 ASP A C 1
ATOM 572 O O . ASP A 1 83 ? 38.962 18.428 16.406 1.00 51.44 83 ASP A O 1
ATOM 576 N N . GLY A 1 84 ? 36.766 18.779 16.147 1.00 46.53 84 GLY A N 1
ATOM 577 C CA . GLY A 1 84 ? 36.846 19.541 14.911 1.00 46.53 84 GLY A CA 1
ATOM 578 C C . GLY A 1 84 ? 36.006 20.795 15.043 1.00 46.53 84 GLY A C 1
ATOM 579 O O . GLY A 1 84 ? 34.855 20.830 14.623 1.00 46.53 84 GLY A O 1
ATOM 580 N N . GLU A 1 85 ? 36.594 21.810 15.663 1.00 50.97 85 GLU A N 1
ATOM 581 C CA . GLU A 1 85 ? 36.155 23.197 15.595 1.00 50.97 85 GLU A CA 1
ATOM 582 C C . GLU A 1 85 ? 36.122 23.607 14.111 1.00 50.97 85 GLU A C 1
ATOM 584 O O . GLU A 1 85 ? 37.157 23.789 13.473 1.00 50.97 85 GLU A O 1
ATOM 589 N N . GLY A 1 86 ? 34.931 23.636 13.516 1.00 45.72 86 GLY A N 1
ATOM 590 C CA . GLY A 1 86 ? 34.789 23.825 12.079 1.00 45.72 86 GLY A CA 1
ATOM 591 C C . GLY A 1 86 ? 33.381 24.254 11.710 1.00 45.72 86 GLY A C 1
ATOM 592 O O . GLY A 1 86 ? 32.485 23.428 11.622 1.00 45.72 86 GLY A O 1
ATOM 593 N N . SER A 1 87 ? 33.238 25.559 11.483 1.00 43.53 87 SER A N 1
ATOM 594 C CA . SER A 1 87 ? 32.183 26.210 10.702 1.00 43.53 87 SER A CA 1
ATOM 595 C C . SER A 1 87 ? 30.749 25.769 11.013 1.00 43.53 87 SER A C 1
ATOM 597 O O . SER A 1 87 ? 30.206 24.831 10.432 1.00 43.53 87 SER A O 1
ATOM 599 N N . HIS A 1 88 ? 30.074 26.554 11.855 1.00 44.34 88 HIS A N 1
ATOM 600 C CA . HIS A 1 88 ? 28.623 26.701 11.772 1.00 44.34 88 HIS A CA 1
ATOM 601 C C . HIS A 1 88 ? 28.260 27.408 10.457 1.00 44.34 88 HIS A C 1
ATOM 603 O O . HIS A 1 88 ? 27.770 28.538 10.459 1.00 44.34 88 HIS A O 1
ATOM 609 N N . ASP A 1 89 ? 28.487 26.743 9.326 1.00 43.44 89 ASP A N 1
ATOM 610 C CA . ASP A 1 89 ? 27.715 27.023 8.131 1.00 43.44 89 ASP A CA 1
ATOM 611 C C . ASP A 1 89 ? 26.294 26.625 8.485 1.00 43.44 89 ASP A C 1
ATOM 613 O O . ASP A 1 89 ? 25.959 25.444 8.602 1.00 43.44 89 ASP A O 1
ATOM 617 N N . GLY A 1 90 ? 25.492 27.648 8.782 1.00 49.56 90 GLY A N 1
ATOM 618 C CA . GLY A 1 90 ? 24.067 27.524 8.979 1.00 49.56 90 GLY A CA 1
ATOM 619 C C . GLY A 1 90 ? 23.517 26.767 7.788 1.00 49.56 90 GLY A C 1
ATOM 620 O O . GLY A 1 90 ? 23.295 27.339 6.722 1.00 49.56 90 GLY A O 1
ATOM 621 N N . THR A 1 91 ? 23.308 25.465 7.977 1.00 50.03 91 THR A N 1
ATOM 622 C CA . THR A 1 91 ? 22.398 24.700 7.156 1.00 50.03 91 THR A CA 1
ATOM 623 C C . THR A 1 91 ? 21.090 25.432 7.331 1.00 50.03 91 THR A C 1
ATOM 625 O O . THR A 1 91 ? 20.415 25.329 8.354 1.00 50.03 91 THR A O 1
ATOM 628 N N . VAL A 1 92 ? 20.787 26.266 6.342 1.00 42.97 92 VAL A N 1
ATOM 629 C CA . VAL A 1 92 ? 19.435 26.674 6.042 1.00 42.97 92 VAL A CA 1
ATOM 630 C C . VAL A 1 92 ? 18.717 25.345 5.914 1.00 42.97 92 VAL A C 1
ATOM 632 O O . VAL A 1 92 ? 18.769 24.681 4.879 1.00 42.97 92 VAL A O 1
ATOM 635 N N . THR A 1 93 ? 18.108 24.910 7.012 1.00 49.81 93 THR A N 1
ATOM 636 C CA . THR A 1 93 ? 17.000 23.980 7.020 1.00 49.81 93 THR A CA 1
ATOM 637 C C . THR A 1 93 ? 15.887 24.720 6.299 1.00 49.81 93 THR A C 1
ATOM 639 O O . THR A 1 93 ? 14.896 25.146 6.886 1.00 49.81 93 THR A O 1
ATOM 642 N N . SER A 1 94 ? 16.068 24.911 4.984 1.00 52.97 94 SER A N 1
ATOM 643 C CA . SER A 1 94 ? 14.959 25.029 4.061 1.00 52.97 94 SER A CA 1
ATOM 644 C C . SER A 1 94 ? 14.023 23.936 4.526 1.00 52.97 94 SER A C 1
ATOM 646 O O . SER A 1 94 ? 14.503 22.800 4.630 1.00 52.97 94 SER A O 1
ATOM 648 N N . PRO A 1 95 ? 12.783 24.256 4.932 1.00 54.50 95 PRO A N 1
ATOM 649 C CA . PRO A 1 95 ? 11.828 23.231 5.299 1.00 54.50 95 PRO A CA 1
ATOM 650 C C . PRO A 1 95 ? 11.801 22.297 4.100 1.00 54.50 95 PRO A C 1
ATOM 652 O O . PRO A 1 95 ? 11.314 22.677 3.037 1.00 54.50 95 PRO A O 1
ATOM 655 N N . LEU A 1 96 ? 12.493 21.161 4.223 1.00 58.69 96 LEU A N 1
ATOM 656 C CA . LEU A 1 96 ? 12.673 20.207 3.149 1.00 58.69 96 LEU A CA 1
ATOM 657 C C . LEU A 1 96 ? 11.248 19.768 2.906 1.00 58.69 96 LEU A C 1
ATOM 659 O O . LEU A 1 96 ? 10.671 19.095 3.765 1.00 58.69 96 LEU A O 1
ATOM 663 N N . LEU A 1 97 ? 10.637 20.278 1.829 1.00 66.06 97 LEU A N 1
ATOM 664 C CA . LEU A 1 97 ? 9.305 19.846 1.463 1.00 66.06 97 LEU A CA 1
ATOM 665 C C . LEU A 1 97 ? 9.401 18.324 1.454 1.00 66.06 97 LEU A C 1
ATOM 667 O O . LEU A 1 97 ? 10.323 17.802 0.813 1.00 66.06 97 LEU A O 1
ATOM 671 N N . PRO A 1 98 ? 8.557 17.630 2.239 1.00 69.69 98 PRO A N 1
ATOM 672 C CA . PRO A 1 98 ? 8.599 16.186 2.267 1.00 69.69 98 PRO A CA 1
ATOM 673 C C . PRO A 1 98 ? 8.534 15.725 0.818 1.00 69.69 98 PRO A C 1
ATOM 675 O O . PRO A 1 98 ? 7.718 16.227 0.043 1.00 69.69 98 PRO A O 1
ATOM 678 N N . ASP A 1 99 ? 9.466 14.851 0.449 1.00 75.25 99 ASP A N 1
ATOM 679 C CA . ASP A 1 99 ? 9.482 14.244 -0.869 1.00 75.25 99 ASP A CA 1
ATOM 680 C C . ASP A 1 99 ? 8.063 13.733 -1.157 1.00 75.25 99 ASP A C 1
ATOM 682 O O . ASP A 1 99 ? 7.561 12.933 -0.368 1.00 75.25 99 ASP A O 1
ATOM 686 N N . PRO A 1 100 ? 7.371 14.223 -2.200 1.00 83.31 100 PRO A N 1
ATOM 687 C CA . PRO A 1 100 ? 5.988 13.840 -2.444 1.00 83.31 100 PRO A CA 1
ATOM 688 C C . PRO A 1 100 ? 5.883 12.406 -2.972 1.00 83.31 100 PRO A C 1
ATOM 690 O O . PRO A 1 100 ? 4.784 11.852 -2.985 1.00 83.31 100 PRO A O 1
ATOM 693 N N . ARG A 1 101 ? 6.999 11.784 -3.395 1.00 83.88 101 ARG A N 1
ATOM 694 C CA . ARG A 1 101 ? 7.017 10.432 -3.978 1.00 83.88 101 ARG A CA 1
ATOM 695 C C . ARG A 1 101 ? 6.273 9.385 -3.133 1.00 83.88 101 ARG A C 1
ATOM 697 O O . ARG A 1 101 ? 5.473 8.659 -3.718 1.00 83.88 101 ARG A O 1
ATOM 704 N N . PRO A 1 102 ? 6.423 9.317 -1.795 1.00 90.94 102 PRO A N 1
ATOM 705 C CA . PRO A 1 102 ? 5.711 8.344 -0.974 1.00 90.94 102 PRO A CA 1
ATOM 706 C C . PRO A 1 102 ? 4.213 8.627 -0.803 1.00 90.94 102 PRO A C 1
ATOM 708 O O . PRO A 1 102 ? 3.505 7.753 -0.324 1.00 90.94 102 PRO A O 1
ATOM 711 N N . GLU A 1 103 ? 3.716 9.826 -1.126 1.00 92.88 103 GLU A N 1
ATOM 712 C CA . GLU A 1 103 ? 2.282 10.170 -1.037 1.00 92.88 103 GLU A CA 1
ATOM 713 C C . GLU A 1 103 ? 1.544 9.941 -2.363 1.00 92.88 103 GLU A C 1
ATOM 715 O O . GLU A 1 103 ? 0.319 9.838 -2.387 1.00 92.88 103 GLU A O 1
ATOM 720 N N . VAL A 1 104 ? 2.281 9.814 -3.469 1.00 93.69 104 VAL A N 1
ATOM 721 C CA . VAL A 1 104 ? 1.723 9.574 -4.811 1.00 93.69 104 VAL A CA 1
ATOM 722 C C . VAL A 1 104 ? 1.999 8.165 -5.349 1.00 93.69 104 VAL A C 1
ATOM 724 O O . VAL A 1 104 ? 1.614 7.867 -6.480 1.00 93.69 104 VAL A O 1
ATOM 727 N N . SER A 1 105 ? 2.656 7.308 -4.562 1.00 96.12 105 SER A N 1
ATOM 728 C CA . SER A 1 105 ? 3.003 5.932 -4.935 1.00 96.12 105 SER A CA 1
ATOM 729 C C . SER A 1 105 ? 1.782 5.004 -4.952 1.00 96.12 105 SER A C 1
ATOM 731 O O . SER A 1 105 ? 0.794 5.222 -4.241 1.00 96.12 105 SER A O 1
ATOM 733 N N . ALA A 1 106 ? 1.848 3.922 -5.731 1.00 97.38 106 ALA A N 1
ATOM 734 C CA . ALA A 1 106 ? 0.816 2.884 -5.715 1.00 97.38 106 ALA A CA 1
ATOM 735 C C . ALA A 1 106 ? 0.724 2.220 -4.333 1.00 97.38 106 ALA A C 1
ATOM 737 O O . ALA A 1 106 ? -0.370 1.925 -3.848 1.00 97.38 106 ALA A O 1
ATOM 738 N N . THR A 1 107 ? 1.863 2.061 -3.659 1.00 98.19 107 THR A N 1
ATOM 739 C CA . THR A 1 107 ? 1.950 1.572 -2.283 1.00 98.19 107 THR A CA 1
ATOM 740 C C . THR A 1 107 ? 1.185 2.458 -1.311 1.00 98.19 107 THR A C 1
ATOM 742 O O . THR A 1 107 ? 0.527 1.928 -0.420 1.00 98.19 107 THR A O 1
ATOM 745 N N . HIS A 1 108 ? 1.217 3.783 -1.471 1.00 98.31 108 HIS A N 1
ATOM 746 C CA . HIS A 1 108 ? 0.440 4.688 -0.625 1.00 98.31 108 HIS A CA 1
ATOM 747 C C . HIS A 1 108 ? -1.062 4.416 -0.738 1.00 98.31 108 HIS A C 1
ATOM 749 O O . HIS A 1 108 ? -1.739 4.200 0.268 1.00 98.31 108 HIS A O 1
ATOM 755 N N . SER A 1 109 ? -1.582 4.368 -1.966 1.00 98.12 109 SER A N 1
ATOM 756 C CA . SER A 1 109 ? -3.004 4.107 -2.206 1.00 98.12 109 SER A CA 1
ATOM 757 C C . SER A 1 109 ? -3.415 2.688 -1.800 1.00 98.12 109 SER A C 1
ATOM 759 O O . SER A 1 109 ? -4.482 2.507 -1.213 1.00 98.12 109 SER A O 1
ATOM 761 N N . TYR A 1 110 ? -2.561 1.687 -2.032 1.00 98.56 110 TYR A N 1
ATOM 762 C CA . TYR A 1 110 ? -2.790 0.319 -1.560 1.00 98.56 110 TYR A CA 1
ATOM 763 C C . TYR A 1 110 ? -2.815 0.240 -0.025 1.00 98.56 110 TYR A C 1
ATOM 765 O O . TYR A 1 110 ? -3.699 -0.389 0.555 1.00 98.56 110 TYR A O 1
ATOM 773 N N . ALA A 1 111 ? -1.899 0.934 0.654 1.00 98.38 111 ALA A N 1
ATOM 774 C CA . ALA A 1 111 ? -1.870 1.006 2.109 1.00 98.38 111 ALA A CA 1
ATOM 775 C C . ALA A 1 111 ? -3.144 1.646 2.683 1.00 98.38 111 ALA A C 1
ATOM 777 O O . ALA A 1 111 ? -3.694 1.127 3.655 1.00 98.38 111 ALA A O 1
ATOM 778 N N . ILE A 1 112 ? -3.660 2.718 2.065 1.00 98.19 112 ILE A N 1
ATOM 779 C CA . ILE A 1 112 ? -4.953 3.314 2.447 1.00 98.19 112 ILE A CA 1
ATOM 780 C C . ILE A 1 112 ? -6.078 2.277 2.339 1.00 98.19 112 ILE A C 1
ATOM 782 O O . ILE A 1 112 ? -6.862 2.142 3.280 1.00 98.19 112 ILE A O 1
ATOM 786 N N . ALA A 1 113 ? -6.132 1.517 1.239 1.00 98.31 113 ALA A N 1
ATOM 787 C CA . ALA A 1 113 ? -7.144 0.483 1.026 1.00 98.31 113 ALA A CA 1
ATOM 788 C C . ALA A 1 113 ? -7.133 -0.586 2.136 1.00 98.31 113 ALA A C 1
ATOM 790 O O . ALA A 1 113 ? -8.190 -0.952 2.650 1.00 98.31 113 ALA A O 1
ATOM 791 N N . VAL A 1 114 ? -5.941 -1.031 2.550 1.00 98.44 114 VAL A N 1
ATOM 792 C CA . VAL A 1 114 ? -5.766 -2.001 3.646 1.00 98.44 114 VAL A CA 1
ATOM 793 C C . VAL A 1 114 ? -6.158 -1.399 4.999 1.00 98.44 114 VAL A C 1
ATOM 795 O O . VAL A 1 114 ? -6.858 -2.037 5.782 1.00 98.44 114 VAL A O 1
ATOM 798 N N . ILE A 1 115 ? -5.734 -0.165 5.293 1.00 98.06 115 ILE A N 1
ATOM 799 C CA . ILE A 1 115 ? -6.020 0.485 6.583 1.00 98.06 115 ILE A CA 1
ATOM 800 C C . ILE A 1 115 ? -7.519 0.766 6.748 1.00 98.06 115 ILE A C 1
ATOM 802 O O . ILE A 1 115 ? -8.035 0.692 7.866 1.00 98.06 115 ILE A O 1
ATOM 806 N N . MET A 1 116 ? -8.228 1.085 5.661 1.00 97.75 116 MET A N 1
ATOM 807 C CA . MET A 1 116 ? -9.650 1.418 5.738 1.00 97.75 116 MET A CA 1
ATOM 808 C C . MET A 1 116 ? -10.580 0.204 5.812 1.00 97.75 116 MET A C 1
ATOM 810 O O . MET A 1 116 ? -11.718 0.359 6.255 1.00 97.75 116 MET A O 1
ATOM 814 N N . GLU A 1 117 ? -10.115 -0.993 5.443 1.00 98.06 117 GLU A N 1
ATOM 815 C CA . GLU A 1 117 ? -10.904 -2.231 5.439 1.00 98.06 117 GLU A CA 1
ATOM 816 C C . GLU A 1 117 ? -11.754 -2.464 6.710 1.00 98.06 117 GLU A C 1
ATOM 818 O O . GLU A 1 117 ? -12.963 -2.677 6.571 1.00 98.06 117 GLU A O 1
ATOM 823 N N . PRO A 1 118 ? -11.218 -2.372 7.946 1.00 97.88 118 PRO A N 1
ATOM 824 C CA . PRO A 1 118 ? -12.004 -2.632 9.156 1.00 97.88 118 PRO A CA 1
ATOM 825 C C . PRO A 1 118 ? -13.133 -1.622 9.416 1.00 97.88 118 PRO A C 1
ATOM 827 O O . PRO A 1 118 ? -14.055 -1.935 10.170 1.00 97.88 118 PRO A O 1
ATOM 830 N N . VAL A 1 119 ? -13.071 -0.419 8.836 1.00 97.75 119 VAL A N 1
ATOM 831 C CA . VAL A 1 119 ? -14.048 0.662 9.076 1.00 97.75 119 VAL A CA 1
ATOM 832 C C . VAL A 1 119 ? -14.996 0.832 7.889 1.00 97.75 119 VAL A C 1
ATOM 834 O O . VAL A 1 119 ? -16.196 1.026 8.076 1.00 97.75 119 VAL A O 1
ATOM 837 N N . CYS A 1 120 ? -14.460 0.746 6.672 1.00 97.50 120 CYS A N 1
ATOM 838 C CA . CYS A 1 120 ? -15.139 1.089 5.425 1.00 97.50 120 CYS A CA 1
ATOM 839 C C . CYS A 1 120 ? -15.421 -0.124 4.520 1.00 97.50 120 CYS A C 1
ATOM 841 O O . CYS A 1 120 ? -16.106 0.027 3.508 1.00 97.50 120 CYS A O 1
ATOM 843 N N . GLY A 1 121 ? -14.914 -1.313 4.862 1.00 97.12 121 GLY A N 1
ATOM 844 C CA . GLY A 1 121 ? -14.949 -2.500 4.006 1.00 97.12 121 GLY A CA 1
ATOM 845 C C . GLY A 1 121 ? -13.807 -2.541 2.982 1.00 97.12 121 GLY A C 1
ATOM 846 O O . GLY A 1 121 ? -13.111 -1.552 2.759 1.00 97.12 121 GLY A O 1
ATOM 847 N N . ALA A 1 122 ? -13.611 -3.709 2.368 1.00 97.06 122 ALA A N 1
ATOM 848 C CA . ALA A 1 122 ? -12.508 -3.969 1.445 1.00 97.06 122 ALA A CA 1
ATOM 849 C C . ALA A 1 122 ? -12.850 -3.537 0.002 1.00 97.06 122 ALA A C 1
ATOM 851 O O . ALA A 1 122 ? -13.765 -4.120 -0.593 1.00 97.06 122 ALA A O 1
ATOM 852 N N . PRO A 1 123 ? -12.133 -2.568 -0.599 1.00 95.12 123 PRO A N 1
ATOM 853 C CA . PRO A 1 123 ? -12.253 -2.287 -2.026 1.00 95.12 123 PRO A CA 1
ATOM 854 C C . PRO A 1 123 ? -11.528 -3.365 -2.858 1.00 95.12 123 PRO A C 1
ATOM 856 O O . PRO A 1 123 ? -10.514 -3.917 -2.418 1.00 95.12 123 PRO A O 1
ATOM 859 N N . PRO A 1 124 ? -11.993 -3.673 -4.079 1.00 97.06 124 PRO A N 1
ATOM 860 C CA . PRO A 1 124 ? -11.258 -4.540 -4.992 1.00 97.06 124 PRO A CA 1
ATOM 861 C C . PRO A 1 124 ? -10.073 -3.775 -5.604 1.00 97.06 124 PRO A C 1
ATOM 863 O O . PRO A 1 124 ? -10.267 -2.960 -6.498 1.00 97.06 124 PRO A O 1
ATOM 866 N N . VAL A 1 125 ? -8.851 -4.047 -5.132 1.00 98.06 125 VAL A N 1
ATOM 867 C CA . VAL A 1 125 ? -7.625 -3.323 -5.542 1.00 98.06 125 VAL A CA 1
ATOM 868 C C . VAL A 1 125 ? -6.497 -4.219 -6.101 1.00 98.06 125 VAL A C 1
ATOM 870 O O . VAL A 1 125 ? -5.356 -4.157 -5.626 1.00 98.06 125 VAL A O 1
ATOM 87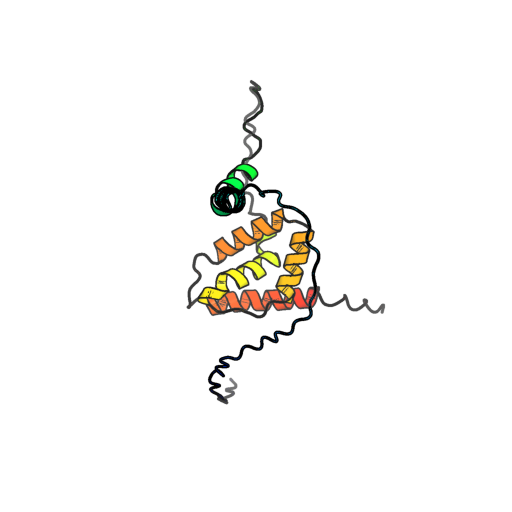3 N N . PRO A 1 126 ? -6.773 -5.138 -7.052 1.00 97.88 126 PRO A N 1
ATOM 874 C CA . PRO A 1 126 ? -5.750 -6.047 -7.573 1.00 97.88 126 PRO A CA 1
ATOM 875 C C . PRO A 1 126 ? -4.612 -5.341 -8.329 1.00 97.88 126 PRO A C 1
ATOM 877 O O . PRO A 1 126 ? -3.464 -5.778 -8.207 1.00 97.88 126 PRO A O 1
ATOM 880 N N . ALA A 1 127 ? -4.883 -4.274 -9.086 1.00 97.50 127 ALA A N 1
ATOM 881 C CA . ALA A 1 127 ? -3.857 -3.568 -9.852 1.00 97.50 127 ALA A CA 1
ATOM 882 C C . ALA A 1 127 ? -2.947 -2.736 -8.940 1.00 97.50 127 ALA A C 1
ATOM 884 O O . ALA A 1 127 ? -1.727 -2.787 -9.093 1.00 97.50 127 ALA A O 1
ATOM 885 N N . LEU A 1 128 ? -3.506 -2.043 -7.943 1.00 97.56 128 LEU A N 1
ATOM 886 C CA . LEU A 1 128 ? -2.730 -1.349 -6.912 1.00 97.56 128 LEU A CA 1
ATOM 887 C C . LEU A 1 128 ? -1.843 -2.302 -6.128 1.00 97.56 128 LEU A C 1
ATOM 889 O O . LEU A 1 128 ? -0.698 -1.963 -5.842 1.00 97.56 128 LEU A O 1
ATOM 893 N N . LYS A 1 129 ? -2.342 -3.499 -5.806 1.00 98.12 129 LYS A N 1
ATOM 894 C CA . LYS A 1 129 ? -1.525 -4.515 -5.147 1.00 98.12 129 LYS A CA 1
ATOM 895 C C . LYS A 1 129 ? -0.328 -4.908 -6.015 1.00 98.12 129 LYS A C 1
ATOM 897 O O . LYS A 1 129 ? 0.798 -4.874 -5.531 1.00 98.12 129 LYS A O 1
ATOM 902 N N . ALA A 1 130 ? -0.555 -5.227 -7.290 1.00 97.31 130 ALA A N 1
ATOM 903 C CA . ALA A 1 130 ? 0.522 -5.588 -8.212 1.00 97.31 130 ALA A CA 1
ATOM 904 C C . ALA A 1 130 ? 1.533 -4.440 -8.405 1.00 97.31 130 ALA A C 1
ATOM 906 O O . ALA A 1 130 ? 2.742 -4.667 -8.402 1.00 97.31 130 ALA A O 1
ATOM 907 N N . ALA A 1 131 ? 1.054 -3.198 -8.520 1.00 96.75 131 ALA A N 1
ATOM 908 C CA . ALA A 1 131 ? 1.907 -2.018 -8.628 1.00 96.75 131 ALA A CA 1
ATOM 909 C C . ALA A 1 131 ? 2.707 -1.758 -7.338 1.00 96.75 131 ALA A C 1
ATOM 911 O O . ALA A 1 131 ? 3.893 -1.447 -7.408 1.00 96.75 131 ALA A O 1
ATOM 912 N N . SER A 1 132 ? 2.102 -1.952 -6.163 1.00 97.81 132 SER A N 1
ATOM 913 C CA . SER A 1 132 ? 2.797 -1.857 -4.874 1.00 97.81 132 SER A CA 1
ATOM 914 C C . SER A 1 132 ? 3.866 -2.943 -4.715 1.00 97.81 132 SER A C 1
ATOM 916 O O . SER A 1 132 ? 4.953 -2.662 -4.218 1.00 97.81 132 SER A O 1
ATOM 918 N N . GLU A 1 133 ? 3.610 -4.169 -5.179 1.00 97.75 133 GLU A N 1
ATOM 919 C CA . GLU A 1 133 ? 4.613 -5.243 -5.201 1.00 97.75 133 GLU A CA 1
ATOM 920 C C . GLU A 1 133 ? 5.786 -4.908 -6.139 1.00 97.75 133 GLU A C 1
ATOM 922 O O . GLU A 1 133 ? 6.944 -5.139 -5.784 1.00 97.75 133 GLU A O 1
ATOM 927 N N . ALA A 1 134 ? 5.513 -4.303 -7.300 1.00 96.62 134 ALA A N 1
ATOM 928 C CA . ALA A 1 134 ? 6.552 -3.825 -8.213 1.00 96.62 134 ALA A CA 1
ATOM 929 C C . ALA A 1 134 ? 7.391 -2.688 -7.598 1.00 96.62 134 ALA A C 1
ATOM 931 O O . ALA A 1 134 ? 8.618 -2.699 -7.696 1.00 96.62 134 ALA A O 1
ATOM 932 N N . GLU A 1 135 ? 6.750 -1.738 -6.912 1.00 95.75 135 GLU A N 1
ATOM 933 C CA . GLU A 1 135 ? 7.431 -0.684 -6.154 1.00 95.75 135 GLU A CA 1
ATOM 934 C C . GLU A 1 135 ? 8.284 -1.252 -5.014 1.00 95.75 135 GLU A C 1
ATOM 936 O O . GLU A 1 135 ? 9.423 -0.828 -4.833 1.00 95.75 135 GLU A O 1
ATOM 941 N N . ALA A 1 136 ? 7.775 -2.246 -4.282 1.00 96.75 136 ALA A N 1
ATOM 942 C CA . ALA A 1 136 ? 8.517 -2.919 -3.218 1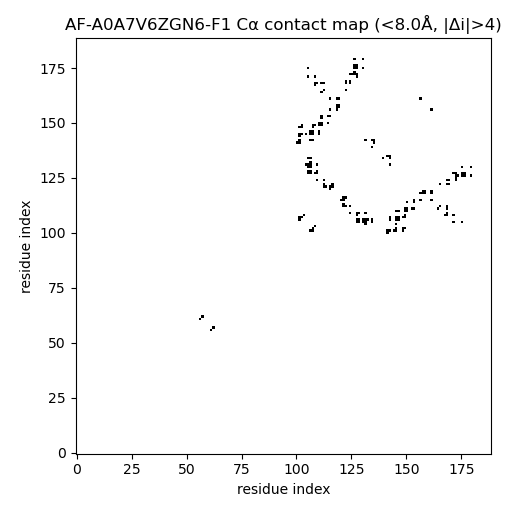.00 96.75 136 ALA A CA 1
ATOM 943 C C . ALA A 1 136 ? 9.763 -3.643 -3.738 1.00 96.75 136 ALA A C 1
ATOM 945 O O . ALA A 1 136 ? 10.784 -3.673 -3.050 1.00 96.75 136 ALA A O 1
ATOM 946 N N . ALA A 1 137 ? 9.692 -4.202 -4.949 1.00 96.75 137 ALA A N 1
ATOM 947 C CA . ALA A 1 137 ? 10.837 -4.826 -5.600 1.00 96.75 137 ALA A CA 1
ATOM 948 C C . ALA A 1 137 ? 11.902 -3.800 -6.029 1.00 96.75 137 ALA A C 1
ATOM 950 O O . ALA A 1 137 ? 13.086 -4.132 -6.058 1.00 96.75 137 ALA A O 1
ATOM 951 N N . ALA A 1 138 ? 11.492 -2.570 -6.359 1.00 95.81 138 ALA A N 1
ATOM 952 C CA . ALA A 1 138 ? 12.384 -1.504 -6.807 1.00 95.81 138 ALA A CA 1
ATOM 953 C C . ALA A 1 138 ? 13.010 -0.710 -5.646 1.00 95.81 138 ALA A C 1
ATOM 955 O O . ALA A 1 138 ? 14.213 -0.450 -5.662 1.00 95.81 138 ALA A O 1
ATOM 956 N N . ASP A 1 139 ? 12.209 -0.323 -4.649 1.00 96.06 139 ASP A N 1
ATOM 957 C CA . ASP A 1 139 ? 12.634 0.507 -3.519 1.00 96.06 139 ASP A CA 1
ATOM 958 C C . ASP A 1 139 ? 11.801 0.218 -2.253 1.00 96.06 139 ASP A C 1
ATOM 960 O O . ASP A 1 139 ? 10.755 0.820 -1.981 1.00 96.06 139 ASP A O 1
ATOM 964 N N . GLY A 1 140 ? 12.308 -0.691 -1.417 1.00 94.19 140 GLY A N 1
ATOM 965 C CA . GLY A 1 140 ? 11.682 -1.021 -0.135 1.00 94.19 140 GLY A CA 1
ATOM 966 C C . GLY A 1 140 ? 11.667 0.136 0.877 1.00 94.19 140 GLY A C 1
ATOM 967 O O . GLY A 1 140 ? 10.785 0.184 1.739 1.00 94.19 140 GLY A O 1
ATOM 968 N N . ALA A 1 141 ? 12.599 1.094 0.782 1.00 94.56 141 ALA A N 1
ATOM 969 C CA . ALA A 1 141 ? 12.626 2.249 1.680 1.00 94.56 141 ALA A CA 1
ATOM 970 C C . ALA A 1 141 ? 11.487 3.224 1.347 1.00 94.56 141 ALA A C 1
ATOM 972 O O . ALA A 1 141 ? 10.788 3.686 2.258 1.00 94.56 141 ALA A O 1
ATOM 973 N N . MET A 1 142 ? 11.238 3.465 0.055 1.00 94.81 142 MET A N 1
ATOM 974 C CA . MET A 1 142 ? 10.087 4.240 -0.416 1.00 94.81 142 MET A CA 1
ATOM 975 C C . MET A 1 142 ? 8.764 3.586 0.000 1.00 94.81 142 MET A C 1
ATOM 977 O O . MET A 1 142 ? 7.849 4.284 0.450 1.00 94.81 142 MET A O 1
ATOM 981 N N . VAL A 1 143 ? 8.658 2.255 -0.069 1.00 96.44 143 VAL A N 1
ATOM 982 C CA . VAL A 1 143 ? 7.468 1.528 0.406 1.00 96.44 143 VAL A CA 1
ATOM 983 C C . VAL A 1 143 ? 7.204 1.800 1.883 1.00 96.44 143 VAL A C 1
ATOM 985 O O . VAL A 1 143 ? 6.094 2.194 2.241 1.00 96.44 143 VAL A O 1
ATOM 988 N N . ASN A 1 144 ? 8.220 1.684 2.743 1.00 96.12 144 ASN A N 1
ATOM 989 C CA . ASN A 1 144 ? 8.064 1.977 4.169 1.00 96.12 144 ASN A CA 1
ATOM 990 C C . ASN A 1 144 ? 7.605 3.428 4.418 1.00 96.12 144 ASN A C 1
ATOM 992 O O . ASN A 1 144 ? 6.684 3.669 5.202 1.00 96.12 144 ASN A O 1
ATOM 996 N N . GLN A 1 145 ? 8.188 4.401 3.713 1.00 96.25 145 GLN A N 1
ATOM 997 C CA . GLN A 1 145 ? 7.757 5.801 3.806 1.00 96.25 145 GLN A CA 1
ATOM 998 C C . GLN A 1 145 ? 6.310 6.001 3.327 1.00 96.25 145 GLN A C 1
ATOM 1000 O O . GLN A 1 145 ? 5.568 6.776 3.936 1.00 96.25 145 GLN A O 1
ATOM 1005 N N . SER A 1 146 ? 5.893 5.268 2.291 1.00 97.25 146 SER A N 1
ATOM 1006 C CA . SER A 1 146 ? 4.540 5.332 1.727 1.00 97.25 146 SER A CA 1
ATOM 1007 C C . SER A 1 146 ? 3.491 4.816 2.713 1.00 97.25 146 SER A C 1
ATOM 1009 O O . SER A 1 146 ? 2.443 5.441 2.881 1.00 97.25 146 SER A O 1
ATOM 1011 N N . TRP A 1 147 ? 3.800 3.740 3.445 1.00 98.00 147 TRP A N 1
ATOM 1012 C CA . TRP A 1 147 ? 2.950 3.223 4.525 1.00 98.00 147 TRP A CA 1
ATOM 1013 C C . TRP A 1 147 ? 2.804 4.215 5.679 1.00 98.00 147 TRP A C 1
ATOM 1015 O O . TRP A 1 147 ? 1.691 4.461 6.145 1.00 98.00 147 TRP A O 1
ATOM 1025 N N . ILE A 1 148 ? 3.903 4.832 6.126 1.00 97.31 148 ILE A N 1
ATOM 1026 C CA . ILE A 1 148 ? 3.846 5.860 7.177 1.00 97.31 148 ILE A CA 1
ATOM 1027 C C . ILE A 1 148 ? 2.980 7.036 6.708 1.00 97.31 148 ILE A C 1
ATOM 1029 O O . ILE A 1 148 ? 2.163 7.549 7.478 1.00 97.31 148 ILE A O 1
ATOM 1033 N N . ALA A 1 149 ? 3.129 7.454 5.450 1.00 96.44 149 ALA A N 1
ATOM 1034 C CA . ALA A 1 149 ? 2.309 8.504 4.867 1.00 96.44 149 ALA A CA 1
ATOM 1035 C C . ALA A 1 149 ? 0.821 8.124 4.819 1.00 96.44 149 ALA A C 1
ATOM 1037 O O . ALA A 1 149 ? -0.019 8.932 5.219 1.00 96.44 149 ALA A O 1
ATOM 1038 N N . ALA A 1 150 ? 0.492 6.892 4.424 1.00 97.88 150 ALA A N 1
ATOM 1039 C CA . ALA A 1 150 ? -0.882 6.392 4.413 1.00 97.88 150 ALA A CA 1
ATOM 1040 C C . ALA A 1 150 ? -1.493 6.402 5.823 1.00 97.88 150 ALA A C 1
ATOM 1042 O O . ALA A 1 150 ? -2.579 6.941 6.015 1.00 97.88 150 ALA A O 1
ATOM 1043 N N . VAL A 1 151 ? -0.754 5.935 6.838 1.00 97.88 151 VAL A N 1
ATOM 1044 C CA . VAL A 1 151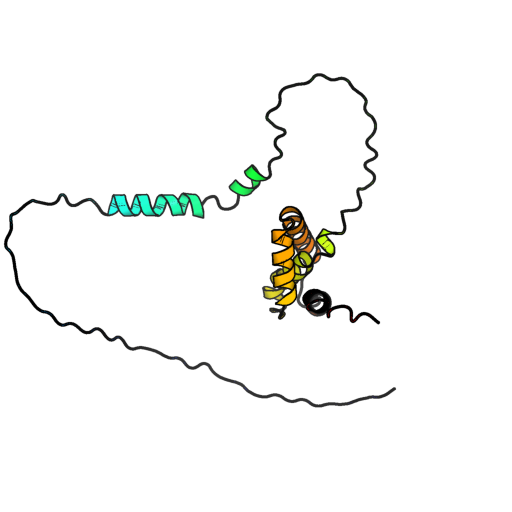 ? -1.196 5.992 8.244 1.00 97.88 151 VAL A CA 1
ATOM 1045 C C . VAL A 1 151 ? -1.462 7.427 8.694 1.00 97.88 151 VAL A C 1
ATOM 1047 O O . VAL A 1 151 ? -2.440 7.667 9.400 1.00 97.88 151 VAL A O 1
ATOM 1050 N N . ARG A 1 152 ? -0.623 8.402 8.305 1.00 96.88 152 ARG A N 1
ATOM 1051 C CA . ARG A 1 152 ? -0.876 9.826 8.604 1.00 96.88 152 ARG A CA 1
ATOM 1052 C C . ARG A 1 152 ? -2.166 10.308 7.942 1.00 96.88 152 ARG A C 1
ATOM 1054 O O . ARG A 1 152 ? -2.957 10.981 8.604 1.00 96.88 152 ARG A O 1
ATOM 1061 N N . ARG A 1 153 ? -2.378 9.946 6.674 1.00 96.00 153 ARG A N 1
ATOM 1062 C CA . ARG A 1 153 ? -3.553 10.326 5.880 1.00 96.00 153 ARG A CA 1
ATOM 1063 C C . ARG A 1 153 ? -4.851 9.771 6.466 1.00 96.00 153 ARG A C 1
ATOM 1065 O O . ARG A 1 153 ? -5.854 10.478 6.484 1.00 96.00 153 ARG A O 1
ATOM 1072 N N . THR A 1 154 ? -4.819 8.559 7.011 1.00 97.12 154 THR A N 1
ATOM 1073 C CA . THR A 1 154 ? -5.989 7.874 7.580 1.00 97.12 154 THR A CA 1
ATOM 1074 C C . THR A 1 154 ? -6.158 8.085 9.089 1.00 97.12 154 THR A C 1
ATOM 1076 O O . THR A 1 154 ? -6.978 7.409 9.703 1.00 97.12 154 THR A O 1
ATOM 1079 N N . ARG A 1 155 ? -5.428 9.011 9.734 1.00 96.31 155 ARG A N 1
ATOM 1080 C CA . ARG A 1 155 ? -5.563 9.244 11.193 1.00 96.31 155 ARG A CA 1
ATOM 1081 C C . ARG A 1 155 ? -6.966 9.654 11.625 1.00 96.31 155 ARG A C 1
ATOM 1083 O O . ARG A 1 155 ? -7.370 9.349 12.740 1.00 96.31 155 ARG A O 1
ATOM 1090 N N . THR A 1 156 ? -7.682 10.365 10.762 1.00 93.31 156 THR A N 1
ATOM 1091 C CA . THR A 1 156 ? -9.055 10.814 11.015 1.00 93.31 156 THR A CA 1
ATOM 1092 C C . THR A 1 156 ? -10.088 9.899 10.368 1.00 93.31 156 THR A C 1
ATOM 1094 O O . THR A 1 156 ? -11.233 10.312 10.236 1.00 93.31 156 THR A O 1
ATOM 1097 N N . LEU A 1 157 ? -9.702 8.694 9.928 1.00 95.94 157 LEU A N 1
ATOM 1098 C CA . LEU A 1 157 ? -10.595 7.730 9.289 1.00 95.94 157 LEU A CA 1
ATOM 1099 C C . LEU A 1 157 ? -11.816 7.445 10.174 1.00 95.94 157 LEU A C 1
ATOM 1101 O O . LEU A 1 157 ? -11.685 7.002 11.315 1.00 95.94 157 LEU A O 1
ATOM 1105 N N . ASP A 1 158 ? -13.000 7.676 9.619 1.00 96.25 158 ASP A N 1
ATOM 1106 C CA . ASP A 1 158 ? -14.281 7.381 10.244 1.00 96.25 158 ASP A CA 1
ATOM 1107 C C . ASP A 1 158 ? -15.327 7.002 9.181 1.00 96.25 158 ASP A C 1
ATOM 1109 O O . ASP A 1 158 ? -15.110 7.114 7.975 1.00 96.25 158 ASP A O 1
ATOM 1113 N N . ALA A 1 159 ? -16.506 6.561 9.621 1.00 94.75 159 ALA A N 1
ATOM 1114 C CA . ALA A 1 159 ? -17.574 6.162 8.705 1.00 94.75 159 ALA A CA 1
ATOM 1115 C C . ALA A 1 159 ? -18.059 7.298 7.776 1.00 94.75 159 ALA A C 1
ATOM 1117 O O . ALA A 1 159 ? -18.665 7.021 6.741 1.00 94.75 159 ALA A O 1
ATOM 1118 N N . LYS A 1 160 ? -17.831 8.571 8.130 1.00 95.69 160 LYS A N 1
ATOM 1119 C CA . LYS A 1 160 ? -18.300 9.731 7.355 1.00 95.69 160 LYS A CA 1
ATOM 1120 C C . LYS A 1 160 ? -17.356 10.063 6.204 1.00 95.69 160 LYS A C 1
ATOM 1122 O O . LYS A 1 160 ? -17.820 10.591 5.197 1.00 95.69 160 LYS A O 1
ATOM 1127 N N . ASN A 1 161 ? -16.062 9.771 6.340 1.00 95.50 161 ASN A N 1
ATOM 1128 C CA . ASN A 1 161 ? -15.064 10.042 5.301 1.00 95.50 161 ASN A CA 1
ATOM 1129 C C . ASN A 1 161 ? -14.688 8.827 4.437 1.00 95.50 161 ASN A C 1
ATOM 1131 O O . ASN A 1 161 ? -13.961 8.996 3.456 1.00 95.50 161 ASN A O 1
ATOM 1135 N N . CYS A 1 162 ? -15.253 7.645 4.714 1.00 97.12 162 CYS A N 1
ATOM 1136 C CA . CYS A 1 162 ? -15.072 6.445 3.893 1.00 97.12 162 CYS A CA 1
ATOM 1137 C C . CYS A 1 162 ? -15.312 6.684 2.395 1.00 97.12 162 CYS A C 1
ATOM 1139 O O . CYS A 1 162 ? -14.532 6.206 1.580 1.00 97.12 162 CYS A O 1
ATOM 1141 N N . SER A 1 163 ? -16.360 7.428 2.013 1.00 96.62 163 SER A N 1
ATOM 1142 C CA . SER A 1 163 ? -16.692 7.647 0.596 1.00 96.62 163 SER A CA 1
ATOM 1143 C C . SER A 1 163 ? -15.602 8.410 -0.153 1.00 96.62 163 SER A C 1
ATOM 1145 O O . SER A 1 163 ? -15.344 8.135 -1.317 1.00 96.62 163 SER A O 1
ATOM 1147 N N . TYR A 1 164 ? -14.952 9.360 0.518 1.00 96.19 164 TYR A N 1
ATOM 1148 C CA . TYR A 1 164 ? -13.887 10.154 -0.078 1.00 96.19 164 TYR A CA 1
ATOM 1149 C C . TYR A 1 164 ? -12.616 9.315 -0.274 1.00 96.19 164 TYR A C 1
ATOM 1151 O O . TYR A 1 164 ? -12.069 9.283 -1.375 1.00 96.19 164 TYR A O 1
ATOM 1159 N N . LEU A 1 165 ? -12.205 8.547 0.741 1.00 96.44 165 LEU A N 1
ATOM 1160 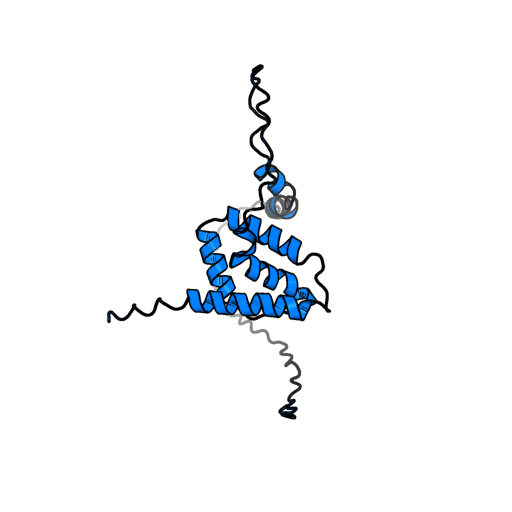C CA . LEU A 1 165 ? -11.061 7.636 0.614 1.00 96.44 165 LEU A CA 1
ATOM 1161 C C . LEU A 1 165 ? -11.316 6.523 -0.411 1.00 96.44 165 LEU A C 1
ATOM 1163 O O . LEU A 1 165 ? -10.407 6.162 -1.151 1.00 96.44 165 LEU A O 1
ATOM 1167 N N . TRP A 1 166 ? -12.558 6.042 -0.529 1.00 97.19 166 TRP A N 1
ATOM 1168 C CA . TRP A 1 166 ? -12.945 5.115 -1.595 1.00 97.19 166 TRP A CA 1
ATOM 1169 C C . TRP A 1 166 ? -12.691 5.705 -2.981 1.00 97.19 166 TRP A C 1
ATOM 1171 O O . TRP A 1 166 ? -12.055 5.050 -3.798 1.00 97.19 166 TRP A O 1
ATOM 1181 N N . THR A 1 167 ? -13.107 6.952 -3.235 1.00 97.50 167 THR A N 1
ATOM 1182 C CA . THR A 1 167 ? -12.862 7.591 -4.540 1.00 97.50 167 THR A CA 1
ATOM 1183 C C . THR A 1 167 ? -11.375 7.802 -4.834 1.00 97.50 167 THR A C 1
ATOM 1185 O O . THR A 1 167 ? -10.958 7.677 -5.985 1.00 97.50 167 THR A O 1
ATOM 1188 N N . GLU A 1 168 ? -10.554 8.076 -3.811 1.00 96.25 168 GLU A N 1
ATOM 1189 C CA . GLU A 1 168 ? -9.096 8.161 -3.970 1.00 96.25 168 GLU A CA 1
ATOM 1190 C C . GLU A 1 168 ? -8.498 6.798 -4.356 1.00 96.25 168 GLU A C 1
ATOM 1192 O O . GLU A 1 168 ? -7.701 6.716 -5.295 1.00 96.25 168 GLU A O 1
ATOM 1197 N N . VAL A 1 169 ? -8.912 5.728 -3.669 1.00 98.00 169 VAL A N 1
ATOM 1198 C CA . VAL A 1 169 ? -8.446 4.359 -3.923 1.00 98.00 169 VAL A CA 1
ATOM 1199 C C . VAL A 1 169 ? -8.919 3.850 -5.286 1.00 98.00 169 VAL A C 1
ATOM 1201 O O . VAL A 1 169 ? -8.103 3.332 -6.041 1.00 98.00 169 VAL A O 1
ATOM 1204 N N . GLU A 1 170 ? -10.188 4.042 -5.651 1.00 98.00 170 GLU A N 1
ATOM 1205 C CA . GLU A 1 170 ? -10.722 3.659 -6.967 1.00 98.00 170 GLU A CA 1
ATOM 1206 C C . GLU A 1 170 ? -10.003 4.389 -8.106 1.00 98.00 170 GLU A C 1
ATOM 1208 O O . GLU A 1 170 ? -9.620 3.775 -9.103 1.00 98.00 170 GLU A O 1
ATOM 1213 N N . GLY A 1 171 ? -9.765 5.696 -7.957 1.00 97.19 171 GLY A N 1
ATOM 1214 C CA . GLY A 1 171 ? -9.025 6.471 -8.950 1.00 97.19 171 GLY A CA 1
ATOM 1215 C C . GLY A 1 171 ? -7.558 6.044 -9.069 1.00 97.19 171 GLY A C 1
ATOM 1216 O O . GLY A 1 171 ? -6.959 6.159 -10.140 1.00 97.19 171 GLY A O 1
ATOM 1217 N N . ALA A 1 172 ? -6.953 5.556 -7.986 1.00 97.62 172 ALA A N 1
ATOM 1218 C CA . ALA A 1 172 ? -5.604 5.001 -8.011 1.00 97.62 172 ALA A CA 1
ATOM 1219 C C . ALA A 1 172 ? -5.566 3.584 -8.611 1.00 97.62 172 ALA A C 1
ATOM 1221 O O . ALA A 1 172 ? -4.661 3.292 -9.388 1.00 97.62 172 ALA A O 1
ATOM 1222 N N . GLU A 1 173 ? -6.573 2.753 -8.339 1.00 97.88 173 GLU A N 1
ATOM 1223 C CA . GLU A 1 173 ? -6.760 1.436 -8.964 1.00 97.88 173 GLU A CA 1
ATOM 1224 C C . GLU A 1 173 ? -6.925 1.548 -10.473 1.00 97.88 173 GLU A C 1
ATOM 1226 O O . GLU A 1 173 ? -6.249 0.840 -11.218 1.00 97.88 173 GLU A O 1
ATOM 1231 N N . TRP A 1 174 ? -7.747 2.490 -10.935 1.00 97.38 174 TRP A N 1
ATOM 1232 C CA . TRP A 1 174 ? -7.902 2.758 -12.360 1.00 97.38 174 TRP A CA 1
ATOM 1233 C C . TRP A 1 174 ? -6.566 3.134 -13.021 1.00 97.38 174 TRP A C 1
ATOM 1235 O O . TRP A 1 174 ? -6.180 2.530 -14.020 1.00 97.38 174 TRP A O 1
ATOM 1245 N N . ARG A 1 175 ? -5.809 4.068 -12.427 1.00 95.88 175 ARG A N 1
ATOM 1246 C CA . ARG A 1 175 ? -4.486 4.478 -12.939 1.00 95.88 175 ARG A CA 1
ATOM 1247 C C . ARG A 1 175 ? -3.469 3.336 -12.924 1.00 95.88 175 ARG A C 1
ATOM 1249 O O . ARG A 1 175 ? -2.692 3.197 -13.867 1.00 95.88 175 ARG A O 1
ATOM 1256 N N . ALA A 1 176 ? -3.467 2.516 -11.875 1.00 95.81 176 ALA A N 1
ATOM 1257 C CA . ALA A 1 176 ? -2.599 1.346 -11.788 1.00 95.81 176 ALA A CA 1
ATOM 1258 C C . ALA A 1 176 ? -2.953 0.309 -12.865 1.00 95.81 176 ALA A C 1
ATOM 1260 O O . ALA A 1 176 ? -2.057 -0.237 -13.506 1.00 95.81 176 ALA A O 1
ATOM 1261 N N . ALA A 1 177 ? -4.245 0.083 -13.120 1.00 95.62 177 ALA A N 1
ATOM 1262 C CA . ALA A 1 177 ? -4.712 -0.813 -14.172 1.00 95.62 177 ALA A CA 1
ATOM 1263 C C . ALA A 1 177 ? -4.348 -0.302 -15.579 1.00 95.62 177 ALA A C 1
ATOM 1265 O O . ALA A 1 177 ? -3.916 -1.093 -16.418 1.00 95.62 177 ALA A O 1
ATOM 1266 N N . GLU A 1 178 ? -4.458 1.007 -15.832 1.00 93.81 178 GLU A N 1
ATOM 1267 C CA . GLU A 1 178 ? -4.014 1.627 -17.091 1.00 93.81 178 GLU A CA 1
ATOM 1268 C C . GLU A 1 178 ? -2.501 1.487 -17.303 1.00 93.81 178 GLU A C 1
ATOM 1270 O O . GLU A 1 178 ? -2.069 1.166 -18.409 1.00 93.81 178 GLU A O 1
ATOM 1275 N N . GLY A 1 179 ? -1.698 1.677 -16.250 1.00 87.38 179 GLY A N 1
ATOM 1276 C CA . GLY A 1 179 ? -0.243 1.500 -16.305 1.00 87.38 179 GLY A CA 1
ATOM 1277 C C . GLY A 1 179 ? 0.203 0.039 -16.429 1.00 87.38 179 GLY A C 1
ATOM 1278 O O . GLY A 1 179 ? 1.269 -0.233 -16.979 1.00 87.38 179 GLY A O 1
ATOM 1279 N N . ALA A 1 180 ? -0.610 -0.904 -15.944 1.00 80.00 180 ALA A N 1
ATOM 1280 C CA . ALA A 1 180 ? -0.368 -2.341 -16.059 1.00 80.00 180 ALA A CA 1
ATOM 1281 C C . ALA A 1 180 ? -0.808 -2.925 -17.410 1.00 80.00 180 ALA A C 1
ATOM 1283 O O . ALA A 1 180 ? -0.408 -4.042 -17.755 1.00 80.00 180 ALA A O 1
ATOM 1284 N N . ALA A 1 181 ? -1.629 -2.205 -18.183 1.00 67.75 181 ALA A N 1
ATOM 1285 C CA . ALA A 1 181 ? -1.945 -2.617 -19.539 1.00 67.75 181 ALA A CA 1
ATOM 1286 C C . ALA A 1 181 ? -0.631 -2.695 -20.334 1.00 67.75 181 ALA A C 1
ATOM 1288 O O . ALA A 1 181 ? 0.153 -1.743 -20.300 1.00 67.75 181 ALA A O 1
ATOM 1289 N N . PRO A 1 182 ? -0.357 -3.806 -21.050 1.00 57.75 182 PRO A N 1
ATOM 1290 C CA . PRO A 1 182 ? 0.828 -3.878 -21.892 1.00 57.75 182 PRO A CA 1
ATOM 1291 C C . PRO A 1 182 ? 0.772 -2.669 -22.812 1.00 57.75 182 PRO A C 1
ATOM 1293 O O . PRO A 1 182 ? -0.259 -2.483 -23.465 1.00 57.75 182 PRO A O 1
ATOM 1296 N N . ALA A 1 183 ? 1.823 -1.838 -22.806 1.00 56.50 183 ALA A N 1
ATOM 1297 C CA . ALA A 1 183 ? 1.915 -0.668 -23.666 1.00 56.50 183 ALA A CA 1
ATOM 1298 C C . ALA A 1 183 ? 1.516 -1.135 -25.061 1.00 56.50 183 ALA A C 1
ATOM 1300 O O . ALA A 1 183 ? 2.259 -1.900 -25.679 1.00 56.50 183 ALA A O 1
ATOM 1301 N N . LYS A 1 184 ? 0.287 -0.803 -25.488 1.00 55.16 184 LYS A N 1
ATOM 1302 C CA . LYS A 1 184 ? -0.232 -1.214 -26.790 1.00 55.16 184 LYS A CA 1
ATOM 1303 C C . LYS A 1 184 ? 0.829 -0.720 -27.740 1.00 55.16 184 LYS A C 1
ATOM 1305 O O . LYS A 1 184 ? 1.016 0.495 -27.787 1.00 55.16 184 LYS A O 1
ATOM 1310 N N . ALA A 1 185 ? 1.573 -1.661 -28.336 1.00 49.06 185 ALA A N 1
ATOM 1311 C CA . ALA A 1 185 ? 2.762 -1.382 -29.124 1.00 49.06 185 ALA A CA 1
ATOM 1312 C C . ALA A 1 185 ? 2.422 -0.163 -29.955 1.00 49.06 185 ALA A C 1
ATOM 1314 O O . ALA A 1 185 ? 1.455 -0.245 -30.714 1.00 49.06 185 ALA A O 1
ATOM 1315 N N . ALA A 1 186 ? 3.071 0.970 -29.652 1.00 49.78 186 ALA A N 1
ATOM 1316 C CA . ALA A 1 186 ? 2.755 2.245 -30.265 1.00 49.78 186 ALA A CA 1
ATOM 1317 C C . ALA A 1 186 ? 2.776 1.970 -31.760 1.00 49.78 186 ALA A C 1
ATOM 1319 O O . ALA A 1 186 ? 3.833 1.681 -32.321 1.00 49.78 186 ALA A O 1
ATOM 1320 N N . ALA A 1 187 ? 1.585 1.864 -32.347 1.00 48.84 187 ALA A N 1
ATOM 1321 C CA . ALA A 1 187 ? 1.450 1.456 -33.721 1.00 48.84 187 ALA A CA 1
ATOM 1322 C C . ALA A 1 187 ? 2.069 2.612 -34.484 1.00 48.84 187 ALA A C 1
ATOM 1324 O O . ALA A 1 187 ? 1.530 3.716 -34.477 1.00 48.84 187 ALA A O 1
ATOM 1325 N N . HIS A 1 188 ? 3.272 2.363 -34.995 1.00 47.16 188 HIS A N 1
ATOM 1326 C CA . HIS A 1 188 ? 4.006 3.268 -35.850 1.00 47.16 188 HIS A CA 1
ATOM 1327 C C . HIS A 1 188 ? 3.043 3.759 -36.935 1.00 47.16 188 HIS A C 1
ATOM 1329 O O . HIS A 1 188 ? 2.607 2.973 -37.779 1.00 47.16 188 HIS A O 1
ATOM 1335 N N . HIS A 1 189 ? 2.677 5.034 -36.847 1.00 42.19 189 HIS A N 1
ATOM 1336 C CA . HIS A 1 189 ? 2.090 5.803 -37.932 1.00 42.19 189 HIS A CA 1
ATOM 1337 C C . HIS A 1 189 ? 3.182 6.694 -38.507 1.00 42.19 189 HIS A C 1
ATOM 1339 O O . HIS A 1 189 ? 3.924 7.295 -37.694 1.00 42.19 189 HIS A O 1
#

pLDDT: mean 70.8, std 22.56, range [36.69, 98.56]

Sequence (189 aa):
MCFIAAMSKKPAKGTPAKGKAAAKVPAGADAVPAEGEAAAKPKRSKLKLALFA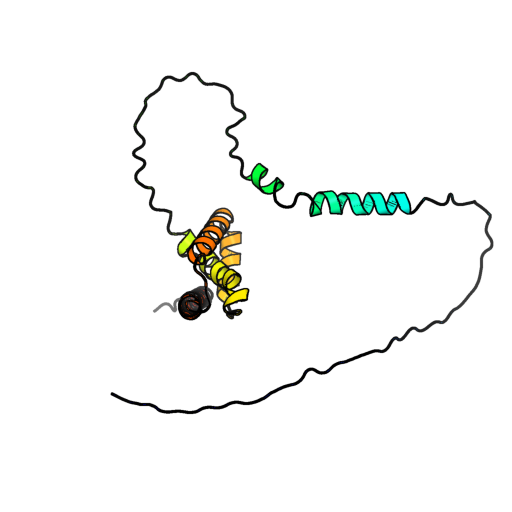SAPLLLLGGGGYAGWTFLLAPAEAARGGHDGEGSHDGTVTSPLLPDPRPEVSATHSYAIAVIMEPVCGAPPVPALKAASEAEAAADGAMVNQSWIAAVRRTRTLDAKNCSYLWTEVEGAEWRAAEGAAPAKAAAHH

Secondary structure (DSSP, 8-state):
---------------------------------------------HHHHHHHHHHHHHHHHS-TTHHHHHHSS-TTTT------------------PPPSHHHHSHHHHHHHHHHHHHHH-----HHHHHHHHHHHHH-HHHHHHHHHHHHHHTTT--TTTHHHHHHHHHHHHHHHHHHHS--------